Protein AF-A0A959X4Z9-F1 (afdb_monomer)

Structure (mmCIF, N/CA/C/O backbone):
data_AF-A0A959X4Z9-F1
#
_entry.id   AF-A0A959X4Z9-F1
#
loop_
_atom_site.group_PDB
_atom_site.id
_atom_site.type_symbol
_atom_site.label_atom_id
_atom_site.label_alt_id
_atom_site.label_comp_id
_atom_site.label_asym_id
_atom_site.label_entity_id
_atom_site.label_seq_id
_atom_site.pdbx_PDB_ins_code
_atom_site.Cartn_x
_atom_site.Cartn_y
_atom_site.Cartn_z
_atom_site.occupancy
_atom_site.B_iso_or_equiv
_atom_site.auth_seq_id
_atom_site.auth_comp_id
_atom_site.auth_asym_id
_atom_site.auth_atom_id
_atom_site.pdbx_PDB_model_num
ATOM 1 N N . VAL A 1 1 ? 5.232 41.818 -29.076 1.00 35.31 1 VAL A N 1
ATOM 2 C CA . VAL A 1 1 ? 4.107 41.090 -29.698 1.00 35.31 1 VAL A CA 1
ATOM 3 C C . VAL A 1 1 ? 4.204 39.669 -29.196 1.00 35.31 1 VAL A C 1
ATOM 5 O O . VAL A 1 1 ? 5.234 39.045 -29.401 1.00 35.31 1 VAL A O 1
ATOM 8 N N . LEU A 1 2 ? 3.219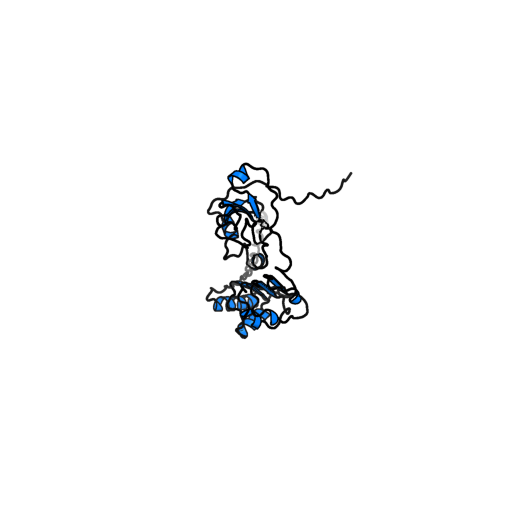 39.270 -28.398 1.00 35.44 2 LEU A N 1
ATOM 9 C CA . LEU A 1 2 ? 3.103 37.948 -27.792 1.00 35.44 2 LEU A CA 1
ATOM 10 C C . LEU A 1 2 ? 2.775 36.924 -28.889 1.00 35.44 2 LEU A C 1
ATOM 12 O O . LEU A 1 2 ? 1.869 37.170 -29.681 1.00 35.44 2 LEU A O 1
ATOM 16 N N . ALA A 1 3 ? 3.491 35.806 -28.897 1.00 30.78 3 ALA A N 1
ATOM 17 C CA . ALA A 1 3 ? 3.096 34.542 -29.516 1.00 30.78 3 ALA A CA 1
ATOM 18 C C . ALA A 1 3 ? 3.400 33.481 -28.442 1.00 30.78 3 ALA A C 1
ATOM 20 O O . ALA A 1 3 ? 4.564 33.282 -28.113 1.00 30.78 3 ALA A O 1
ATOM 21 N N . THR A 1 4 ? 2.454 33.235 -27.531 1.00 35.66 4 THR A N 1
ATOM 22 C CA . THR A 1 4 ? 1.389 32.208 -27.583 1.00 35.66 4 THR A CA 1
ATOM 23 C C . THR A 1 4 ? 1.959 30.802 -27.518 1.00 35.66 4 THR A C 1
ATOM 25 O O . THR A 1 4 ? 2.764 30.431 -28.363 1.00 35.66 4 THR A O 1
ATOM 28 N N . GLY A 1 5 ? 1.533 30.084 -26.475 1.00 41.12 5 GLY A N 1
ATOM 29 C CA . GLY A 1 5 ? 2.051 28.791 -26.072 1.00 41.12 5 GLY A CA 1
ATOM 30 C C . GLY A 1 5 ? 2.029 27.769 -27.195 1.00 41.12 5 GLY A C 1
ATOM 31 O O . GLY A 1 5 ? 1.015 27.580 -27.862 1.00 41.12 5 GLY A O 1
ATOM 32 N N . GLU A 1 6 ? 3.169 27.121 -27.355 1.00 33.28 6 GLU A N 1
ATOM 33 C CA . GLU A 1 6 ? 3.243 25.764 -27.857 1.00 33.28 6 GLU A CA 1
ATOM 34 C C . GLU A 1 6 ? 3.357 24.879 -26.617 1.00 33.28 6 GLU A C 1
ATOM 36 O O . GLU A 1 6 ? 4.206 25.120 -25.754 1.00 33.28 6 GLU A O 1
ATOM 41 N N . GLU A 1 7 ? 2.430 23.929 -26.504 1.00 41.81 7 GLU A N 1
ATOM 42 C CA . GLU A 1 7 ? 2.523 22.777 -25.615 1.00 41.81 7 GLU A CA 1
ATOM 43 C C . GLU A 1 7 ? 3.910 22.159 -25.800 1.00 41.81 7 GLU A C 1
ATOM 45 O O . GLU A 1 7 ? 4.230 21.622 -26.862 1.00 41.81 7 GLU A O 1
ATOM 50 N N . VAL A 1 8 ? 4.760 22.291 -24.784 1.00 40.34 8 VAL A N 1
ATOM 51 C CA . VAL A 1 8 ? 5.929 21.428 -24.677 1.00 40.34 8 VAL A CA 1
ATOM 52 C C . VAL A 1 8 ? 5.353 20.090 -24.250 1.00 40.34 8 VAL A C 1
ATOM 54 O O . VAL A 1 8 ? 4.863 19.961 -23.135 1.00 40.34 8 VAL A O 1
ATOM 57 N N . ASP A 1 9 ? 5.319 19.161 -25.197 1.00 39.41 9 ASP A N 1
ATOM 58 C CA . ASP A 1 9 ? 5.073 17.743 -24.968 1.00 39.41 9 ASP A CA 1
ATOM 59 C C . ASP A 1 9 ? 5.882 17.304 -23.733 1.00 39.41 9 ASP A C 1
ATOM 61 O O . ASP A 1 9 ? 7.103 17.500 -23.710 1.00 39.41 9 ASP A O 1
ATOM 65 N N . ASP A 1 10 ? 5.214 16.777 -22.700 1.00 41.34 10 ASP A N 1
ATOM 66 C CA . ASP A 1 10 ? 5.807 16.251 -21.455 1.00 41.34 10 ASP A CA 1
ATOM 67 C C . ASP A 1 10 ? 6.592 14.949 -21.737 1.00 41.34 10 ASP A C 1
ATOM 69 O O . ASP A 1 10 ? 6.445 13.930 -21.062 1.00 41.34 10 ASP A O 1
ATOM 73 N N . ALA A 1 11 ? 7.421 14.938 -22.779 1.00 45.12 11 ALA A N 1
ATOM 74 C CA . ALA A 1 11 ? 8.360 13.864 -23.019 1.00 45.12 11 ALA A CA 1
ATOM 75 C C . ALA A 1 11 ? 9.418 13.926 -21.910 1.00 45.12 11 ALA A C 1
ATOM 77 O O . ALA A 1 11 ? 10.248 14.836 -21.884 1.00 45.12 11 ALA A O 1
ATOM 78 N N . GLU A 1 12 ? 9.381 12.972 -20.978 1.00 52.94 12 GLU A N 1
ATOM 79 C CA . GLU A 1 12 ? 10.402 12.799 -19.942 1.00 52.94 12 GLU A CA 1
ATOM 80 C C . GLU A 1 12 ? 11.766 12.548 -20.619 1.00 52.94 12 GLU A C 1
ATOM 82 O O . GLU A 1 12 ? 12.089 11.451 -21.080 1.00 52.94 12 GLU A O 1
ATOM 87 N N . VAL A 1 13 ? 12.561 13.614 -20.757 1.00 56.34 13 VAL A N 1
ATOM 88 C CA . VAL A 1 13 ? 13.899 13.583 -21.361 1.00 56.34 13 VAL A CA 1
ATOM 89 C C . VAL A 1 13 ? 14.901 13.047 -20.338 1.00 56.34 13 VAL A C 1
ATOM 91 O O . VAL A 1 13 ? 14.909 13.461 -19.186 1.00 56.34 13 VAL A O 1
ATOM 94 N N . PHE A 1 14 ? 15.824 12.177 -20.755 1.00 66.44 14 PHE A N 1
ATOM 95 C CA . PHE A 1 14 ? 16.955 11.773 -19.911 1.00 66.44 14 PHE A CA 1
ATOM 96 C C . PHE A 1 14 ? 17.860 12.981 -19.594 1.00 66.44 14 PHE A C 1
ATOM 98 O O . PHE A 1 14 ? 18.637 13.425 -20.443 1.00 66.44 14 PHE A O 1
ATOM 105 N N . TYR A 1 15 ? 17.787 13.497 -18.364 1.00 63.97 15 TYR A N 1
ATOM 106 C CA . TYR A 1 15 ? 18.564 14.657 -17.894 1.00 63.97 15 TYR A CA 1
ATOM 107 C C . TYR A 1 15 ? 20.008 14.325 -17.477 1.00 63.97 15 TYR A C 1
ATOM 109 O O . TYR A 1 15 ? 20.764 15.206 -17.062 1.00 63.97 15 TYR A O 1
ATOM 117 N N . GLY A 1 16 ? 20.417 13.063 -17.619 1.00 70.31 16 GLY A N 1
ATOM 118 C CA . GLY A 1 16 ? 21.666 12.544 -17.074 1.00 70.31 16 GLY A CA 1
ATOM 119 C C . GLY A 1 16 ? 21.439 11.728 -15.805 1.00 70.31 16 GLY A C 1
ATOM 120 O O . GLY A 1 16 ? 20.342 11.668 -15.260 1.00 70.31 16 GLY A O 1
ATOM 121 N N . LEU A 1 17 ? 22.506 11.073 -15.353 1.00 83.19 17 LEU A N 1
ATOM 122 C CA . LEU A 1 17 ? 22.500 10.195 -14.189 1.00 83.19 17 LEU A CA 1
ATOM 123 C C . LEU A 1 17 ? 23.633 10.605 -13.254 1.00 83.19 17 LEU A C 1
ATOM 125 O O . LEU A 1 17 ? 24.808 10.514 -13.625 1.00 83.19 17 LEU A O 1
ATOM 129 N N . ARG A 1 18 ? 23.308 11.000 -12.023 1.00 87.50 18 ARG A N 1
ATOM 130 C CA . ARG A 1 18 ? 24.296 11.012 -10.946 1.00 87.50 18 ARG A CA 1
ATOM 131 C C . ARG A 1 18 ? 24.418 9.599 -10.398 1.00 87.50 18 ARG A C 1
ATOM 133 O O . ARG A 1 18 ? 23.466 9.085 -9.828 1.00 87.50 18 ARG A O 1
ATOM 140 N N . ILE A 1 19 ? 25.602 9.000 -10.511 1.00 88.94 19 ILE A N 1
ATOM 141 C CA . ILE A 1 19 ? 25.869 7.692 -9.903 1.00 88.94 19 ILE A CA 1
ATOM 142 C C . ILE A 1 19 ? 25.769 7.816 -8.381 1.00 88.94 19 ILE A C 1
ATOM 144 O O . ILE A 1 19 ? 26.487 8.612 -7.768 1.00 88.94 19 ILE A O 1
ATOM 148 N N . ALA A 1 20 ? 24.887 7.019 -7.785 1.00 87.12 20 ALA A N 1
ATOM 149 C CA . ALA A 1 20 ? 24.702 6.971 -6.345 1.00 87.12 20 ALA A CA 1
ATOM 150 C C . ALA A 1 20 ? 25.694 5.981 -5.708 1.00 87.12 20 ALA A C 1
ATOM 152 O O . ALA A 1 20 ? 25.972 4.923 -6.281 1.00 87.12 20 ALA A O 1
ATOM 153 N N . PRO A 1 21 ? 26.237 6.282 -4.516 1.00 84.75 21 PRO A N 1
ATOM 154 C CA . PRO A 1 21 ? 26.949 5.282 -3.739 1.00 84.75 21 PRO A CA 1
ATOM 155 C C . PRO A 1 21 ? 25.969 4.212 -3.225 1.00 84.75 21 PRO A C 1
ATOM 157 O O . PRO A 1 21 ? 24.780 4.474 -3.024 1.00 84.75 21 PRO A O 1
ATOM 160 N N . LEU A 1 22 ? 26.470 2.993 -3.004 1.00 78.75 22 LEU A N 1
ATOM 161 C CA . LEU A 1 22 ? 25.642 1.848 -2.591 1.00 78.75 22 LEU A CA 1
ATOM 162 C C . LEU A 1 22 ? 24.975 2.041 -1.220 1.00 78.75 22 LEU A C 1
ATOM 164 O O . LEU A 1 22 ? 23.944 1.435 -0.956 1.00 78.75 22 LEU A O 1
ATOM 168 N N . ASP A 1 23 ? 25.560 2.870 -0.356 1.00 78.50 23 ASP A N 1
ATOM 169 C CA . ASP A 1 23 ? 25.037 3.236 0.962 1.00 78.50 23 ASP A CA 1
ATOM 170 C C . ASP A 1 23 ? 24.190 4.518 0.938 1.00 78.50 23 ASP A C 1
ATOM 172 O O . ASP A 1 23 ? 23.889 5.081 1.990 1.00 78.50 23 ASP A O 1
ATOM 176 N N . SER A 1 24 ? 23.796 4.988 -0.250 1.00 80.25 24 SER A N 1
ATOM 177 C CA . SER A 1 24 ? 22.940 6.162 -0.376 1.00 80.25 24 SER A CA 1
ATOM 178 C C . SER A 1 24 ? 21.569 5.952 0.266 1.00 80.25 24 SER A C 1
ATOM 180 O O . SER A 1 24 ? 20.948 4.890 0.180 1.00 80.25 24 SER A O 1
ATOM 182 N N . ASP A 1 25 ? 21.043 7.036 0.832 1.00 81.00 25 ASP A N 1
ATOM 183 C CA . ASP A 1 25 ? 19.703 7.057 1.415 1.00 81.00 25 ASP A CA 1
ATOM 184 C C . ASP A 1 25 ? 18.599 6.813 0.372 1.00 81.00 25 ASP A C 1
ATOM 186 O O . ASP A 1 25 ? 17.486 6.444 0.742 1.00 81.00 25 ASP A O 1
ATOM 190 N N . ALA A 1 26 ? 18.912 6.955 -0.921 1.00 79.50 26 ALA A N 1
ATOM 191 C CA . ALA A 1 26 ? 18.000 6.691 -2.029 1.00 79.50 26 ALA A CA 1
ATOM 192 C C . ALA A 1 26 ? 17.456 5.253 -2.012 1.00 79.50 26 ALA A C 1
ATOM 194 O O . ALA A 1 26 ? 16.292 5.034 -2.328 1.00 79.50 26 ALA A O 1
ATOM 195 N N . ALA A 1 27 ? 18.245 4.274 -1.555 1.00 78.19 27 ALA A N 1
ATOM 196 C CA . ALA A 1 27 ? 17.778 2.894 -1.427 1.00 78.19 27 ALA A CA 1
ATOM 197 C C . ALA A 1 27 ? 16.621 2.736 -0.421 1.00 78.19 27 ALA A C 1
ATOM 199 O O . ALA A 1 27 ? 15.857 1.779 -0.528 1.00 78.19 27 ALA A O 1
ATOM 200 N N . ARG A 1 28 ? 16.441 3.674 0.524 1.00 78.44 28 ARG A N 1
ATOM 201 C CA . ARG A 1 28 ? 15.307 3.639 1.465 1.00 78.44 28 ARG A CA 1
ATOM 202 C C . ARG A 1 28 ? 13.961 3.859 0.783 1.00 78.44 28 ARG A C 1
ATOM 204 O O . ARG A 1 28 ? 12.978 3.306 1.257 1.00 78.44 28 ARG A O 1
ATOM 211 N N . TYR A 1 29 ? 13.929 4.582 -0.338 1.00 76.94 29 TYR A N 1
ATOM 212 C CA . TYR A 1 29 ? 12.720 4.723 -1.159 1.00 76.94 29 TYR A CA 1
ATOM 213 C C . TYR A 1 29 ? 12.279 3.389 -1.761 1.00 76.94 29 TYR A C 1
ATOM 215 O O . TYR A 1 29 ? 11.143 3.248 -2.186 1.00 76.94 29 TYR A O 1
ATOM 223 N N . LEU A 1 30 ? 13.163 2.392 -1.806 1.00 80.19 30 LEU A N 1
ATOM 224 C CA . LEU A 1 30 ? 12.846 1.066 -2.319 1.00 80.19 30 LEU A CA 1
ATOM 225 C C . LEU A 1 30 ? 12.696 0.031 -1.199 1.00 80.19 30 LEU A C 1
ATOM 227 O O . LEU A 1 30 ? 12.668 -1.166 -1.481 1.00 80.19 30 LEU A O 1
ATOM 231 N N . ASP A 1 31 ? 12.593 0.458 0.064 1.00 80.12 31 ASP A N 1
ATOM 232 C CA . ASP A 1 31 ? 12.345 -0.456 1.177 1.00 80.12 31 ASP A CA 1
ATOM 233 C C . ASP A 1 31 ? 10.889 -0.963 1.124 1.00 80.12 31 ASP A C 1
ATOM 235 O O . ASP A 1 31 ? 9.946 -0.182 1.316 1.00 80.12 31 ASP A O 1
ATOM 239 N N . PRO A 1 32 ? 10.658 -2.276 0.910 1.00 74.88 32 PRO A N 1
ATOM 240 C CA . PRO A 1 32 ? 9.310 -2.832 0.877 1.00 74.88 32 PRO A CA 1
ATOM 241 C C . PRO A 1 32 ? 8.532 -2.637 2.182 1.00 74.88 32 PRO A C 1
ATOM 243 O O . PRO A 1 32 ? 7.304 -2.575 2.146 1.00 74.88 32 PRO A O 1
ATOM 246 N N . VAL A 1 33 ? 9.219 -2.517 3.325 1.00 77.69 33 VAL A N 1
ATOM 247 C CA . VAL A 1 33 ? 8.586 -2.285 4.634 1.00 77.69 33 VAL A CA 1
ATOM 248 C C . VAL A 1 33 ? 8.025 -0.864 4.734 1.00 77.69 33 VAL A C 1
ATOM 250 O O . VAL A 1 33 ? 6.971 -0.659 5.344 1.00 77.69 33 VAL A O 1
ATOM 253 N N . ALA A 1 34 ? 8.702 0.104 4.112 1.00 71.81 34 ALA A N 1
ATOM 254 C CA . ALA A 1 34 ? 8.269 1.499 4.056 1.00 71.81 34 ALA A CA 1
ATOM 255 C C . ALA A 1 34 ? 7.183 1.748 2.993 1.00 71.81 34 ALA A C 1
ATOM 257 O O . ALA A 1 34 ? 6.524 2.783 3.037 1.00 71.81 34 ALA A O 1
ATOM 258 N N . ARG A 1 35 ? 6.967 0.789 2.075 1.00 77.69 35 ARG A N 1
ATOM 259 C CA . ARG A 1 35 ? 6.045 0.901 0.932 1.00 77.69 35 ARG A CA 1
ATOM 260 C C . ARG A 1 35 ? 6.310 2.184 0.131 1.00 77.69 35 ARG A C 1
ATOM 262 O O . ARG A 1 35 ? 5.422 3.011 -0.049 1.00 77.69 35 ARG A O 1
ATOM 269 N N . TYR A 1 36 ? 7.544 2.305 -0.357 1.00 72.06 36 TYR A N 1
ATOM 270 C CA . TYR A 1 36 ? 8.100 3.504 -0.986 1.00 72.06 36 TYR A CA 1
ATOM 271 C C . TYR A 1 36 ? 8.477 4.590 0.033 1.00 72.06 36 TYR A C 1
ATOM 273 O O . TYR A 1 36 ? 9.557 4.540 0.618 1.00 72.06 36 TYR A O 1
ATOM 281 N N . LEU A 1 37 ? 7.571 5.534 0.288 1.00 70.94 37 LEU A N 1
ATOM 282 C CA . LEU A 1 37 ? 7.752 6.638 1.238 1.00 70.94 37 LEU A CA 1
ATOM 283 C C . LEU A 1 37 ? 6.881 6.480 2.484 1.00 70.94 37 LEU A C 1
ATOM 285 O O . LEU A 1 37 ? 7.341 6.679 3.607 1.00 70.94 37 LEU A O 1
ATOM 289 N N . ASP A 1 38 ? 5.612 6.150 2.264 1.00 80.00 38 ASP A N 1
ATOM 290 C CA . ASP A 1 38 ? 4.607 5.949 3.296 1.00 80.00 38 ASP A CA 1
ATOM 291 C C . ASP A 1 38 ? 3.472 5.090 2.722 1.00 80.00 38 ASP A C 1
ATOM 293 O O . ASP A 1 38 ? 3.137 5.161 1.532 1.00 80.00 38 ASP A O 1
ATOM 297 N N . TRP A 1 39 ? 2.847 4.293 3.587 1.00 88.25 39 TRP A N 1
ATOM 298 C CA . TRP A 1 39 ? 1.738 3.411 3.233 1.00 88.25 39 TRP A CA 1
ATOM 299 C C . TRP A 1 39 ? 0.542 4.149 2.612 1.00 88.25 39 TRP A C 1
ATOM 301 O O . TRP A 1 39 ? -0.096 3.606 1.715 1.00 88.25 39 TRP A O 1
ATOM 311 N N . SER A 1 40 ? 0.247 5.380 3.029 1.00 85.19 40 SER A N 1
ATOM 312 C CA . SER A 1 40 ? -0.852 6.193 2.489 1.00 85.19 40 SER A CA 1
ATOM 313 C C . SER A 1 40 ? -0.705 6.513 1.000 1.00 85.19 40 SER A C 1
ATOM 315 O O . SER A 1 40 ? -1.720 6.638 0.311 1.00 85.19 40 SER A O 1
ATOM 317 N N . PHE A 1 41 ? 0.526 6.570 0.487 1.00 81.94 41 PHE A N 1
ATOM 318 C CA . PHE A 1 41 ? 0.792 6.747 -0.937 1.00 81.94 41 PHE A CA 1
ATOM 319 C C . PHE A 1 41 ? 0.928 5.384 -1.624 1.00 81.94 41 PHE A C 1
ATOM 321 O O . PHE A 1 41 ? 0.042 4.967 -2.376 1.00 81.94 41 PHE A O 1
ATOM 328 N N . GLY A 1 42 ? 1.977 4.627 -1.289 1.00 85.25 42 GLY A N 1
ATOM 329 C CA . GLY A 1 42 ? 2.364 3.427 -2.037 1.00 85.25 42 GLY A CA 1
ATOM 330 C C . GLY A 1 42 ? 1.420 2.228 -1.891 1.00 85.25 42 GLY A C 1
ATOM 331 O O . GLY A 1 42 ? 1.441 1.316 -2.721 1.00 85.25 42 GLY A O 1
ATOM 332 N N . ALA A 1 43 ? 0.567 2.175 -0.860 1.00 89.12 43 ALA A N 1
ATOM 333 C CA . ALA A 1 43 ? -0.438 1.111 -0.767 1.00 89.12 43 ALA A CA 1
ATOM 334 C C . ALA A 1 43 ? -1.614 1.351 -1.722 1.00 89.12 43 ALA A C 1
ATOM 336 O O . ALA A 1 43 ? -2.259 0.400 -2.156 1.00 89.12 43 ALA A O 1
ATOM 337 N N . THR A 1 44 ? -1.875 2.604 -2.086 1.00 89.31 44 TH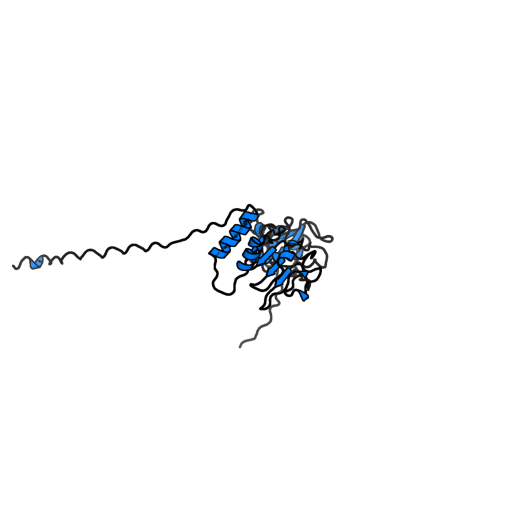R A N 1
ATOM 338 C CA . THR A 1 44 ? -3.029 2.964 -2.917 1.00 89.31 44 THR A CA 1
ATOM 339 C C . THR A 1 44 ? -2.738 2.986 -4.412 1.00 89.31 44 THR A C 1
ATOM 341 O O . THR A 1 44 ? -3.673 3.057 -5.209 1.00 89.31 44 THR A O 1
ATOM 344 N N . GLU A 1 45 ? -1.466 2.890 -4.782 1.00 87.25 45 GLU A N 1
ATOM 345 C CA . GLU A 1 45 ? -1.048 2.750 -6.168 1.00 87.25 45 GLU A CA 1
ATOM 346 C C . GLU A 1 45 ? -1.256 1.328 -6.678 1.00 87.25 45 GLU A C 1
ATOM 348 O O . GLU A 1 45 ? -1.145 0.352 -5.928 1.00 87.25 45 GLU A O 1
ATOM 353 N N . VAL A 1 46 ? -1.521 1.206 -7.976 1.00 87.81 46 VAL A N 1
ATOM 354 C CA . VAL A 1 46 ? -1.638 -0.070 -8.688 1.00 87.81 46 VAL A CA 1
ATOM 355 C C . VAL A 1 46 ? -0.658 -0.085 -9.849 1.00 87.81 46 VAL A C 1
ATOM 357 O O . VAL A 1 46 ? -0.573 0.871 -10.610 1.00 87.81 46 VAL A O 1
ATOM 360 N N . VAL A 1 47 ? 0.076 -1.184 -9.993 1.00 85.69 47 VAL A N 1
ATOM 361 C CA . VAL A 1 47 ? 1.096 -1.324 -11.036 1.00 85.69 47 VAL A CA 1
ATOM 362 C C . VAL A 1 47 ? 0.555 -2.263 -12.102 1.00 85.69 47 VAL A C 1
ATOM 364 O O . VAL A 1 47 ? 0.337 -3.447 -11.829 1.00 85.69 47 VAL A O 1
ATOM 367 N N . ALA A 1 48 ? 0.315 -1.757 -13.315 1.00 83.19 48 ALA A N 1
ATOM 368 C CA . ALA A 1 48 ? -0.048 -2.638 -14.416 1.00 83.19 48 ALA A CA 1
ATOM 369 C C . ALA A 1 48 ? 1.117 -3.575 -14.767 1.00 83.19 48 ALA A C 1
ATOM 371 O O . ALA A 1 48 ? 2.285 -3.192 -14.656 1.00 83.19 48 ALA A O 1
ATOM 372 N N . PRO A 1 49 ? 0.824 -4.789 -15.258 1.00 85.12 49 PRO A N 1
ATOM 373 C CA . PRO A 1 49 ? 1.844 -5.625 -15.870 1.00 85.12 49 PRO A CA 1
ATOM 374 C C . PRO A 1 49 ? 2.545 -4.896 -17.018 1.00 85.12 49 PRO A C 1
ATOM 376 O O . PRO A 1 49 ? 1.872 -4.321 -17.876 1.00 85.12 49 PRO A O 1
ATOM 379 N N . ASP A 1 50 ? 3.881 -4.969 -17.071 1.00 86.06 50 ASP A N 1
ATOM 380 C CA . ASP A 1 50 ? 4.627 -4.516 -18.248 1.00 86.06 50 ASP A CA 1
ATOM 381 C C . ASP A 1 50 ? 4.106 -5.280 -19.478 1.00 86.06 50 ASP A C 1
ATOM 383 O O . ASP A 1 50 ? 4.165 -6.515 -19.484 1.00 86.06 50 ASP A O 1
ATOM 387 N N . PRO A 1 51 ? 3.619 -4.596 -20.532 1.00 83.81 51 PRO A N 1
ATOM 388 C CA . PRO A 1 51 ? 3.041 -5.256 -21.703 1.00 83.81 51 PRO A CA 1
ATOM 389 C C . PRO A 1 51 ? 4.002 -6.223 -22.396 1.00 83.81 51 PRO A C 1
ATOM 391 O O . PRO A 1 51 ? 3.573 -7.189 -23.026 1.00 83.81 51 PRO A O 1
ATOM 394 N N . ALA A 1 52 ? 5.307 -5.969 -22.282 1.00 87.81 52 ALA A N 1
ATOM 395 C CA . ALA A 1 52 ? 6.342 -6.828 -22.836 1.00 87.81 52 ALA A CA 1
ATOM 396 C C . ALA A 1 52 ? 6.776 -7.954 -21.882 1.00 87.81 52 ALA A C 1
ATOM 398 O O . ALA A 1 52 ? 7.495 -8.848 -22.323 1.00 87.81 52 ALA A O 1
ATOM 399 N N . GLY A 1 53 ? 6.351 -7.943 -20.613 1.00 90.62 53 GLY A N 1
ATOM 400 C CA . GLY A 1 53 ? 6.699 -8.935 -19.589 1.00 90.62 53 GLY A CA 1
ATOM 401 C C . GLY A 1 53 ? 8.127 -8.829 -19.036 1.00 90.62 53 GLY A C 1
ATOM 402 O O . GLY A 1 53 ? 8.617 -9.784 -18.429 1.00 90.62 53 GLY A O 1
ATOM 403 N N . ARG A 1 54 ? 8.814 -7.705 -19.268 1.00 93.06 54 ARG A N 1
ATOM 404 C CA . ARG A 1 54 ? 10.215 -7.471 -18.887 1.00 93.06 54 ARG A CA 1
ATOM 405 C C . ARG A 1 54 ? 10.359 -7.108 -17.420 1.00 93.06 54 ARG A C 1
ATOM 407 O O . ARG A 1 54 ? 11.359 -7.468 -16.806 1.00 93.06 54 ARG A O 1
ATOM 414 N N . VAL A 1 55 ? 9.382 -6.399 -16.866 1.00 92.75 55 VAL A N 1
ATOM 415 C CA . VAL A 1 55 ? 9.378 -5.927 -15.474 1.00 92.75 55 VAL A CA 1
ATOM 416 C C . VAL A 1 55 ? 8.274 -6.646 -14.710 1.00 92.75 55 VAL A C 1
ATOM 418 O O . VAL A 1 55 ? 7.175 -6.844 -15.230 1.00 92.75 55 VAL A O 1
ATOM 421 N N . GLN A 1 56 ? 8.560 -7.070 -13.479 1.00 92.38 56 GLN A N 1
ATOM 422 C CA . GLN A 1 56 ? 7.523 -7.621 -12.607 1.00 92.38 56 GLN A CA 1
ATOM 423 C C . GLN A 1 56 ? 6.538 -6.515 -12.197 1.00 92.38 56 GLN A C 1
ATOM 425 O O . GLN A 1 56 ? 6.954 -5.399 -11.901 1.00 92.38 56 GLN A O 1
ATOM 430 N N . ALA A 1 57 ? 5.243 -6.836 -12.125 1.00 88.88 57 ALA A N 1
ATOM 431 C CA . ALA A 1 57 ? 4.193 -5.918 -11.671 1.00 88.88 57 ALA A CA 1
ATOM 432 C C . ALA A 1 57 ? 4.214 -5.759 -10.138 1.00 88.88 57 ALA A C 1
ATOM 434 O O . ALA A 1 57 ? 3.295 -6.178 -9.436 1.00 88.88 57 ALA A O 1
ATOM 435 N N . LEU A 1 58 ? 5.319 -5.241 -9.607 1.00 86.31 58 LEU A N 1
ATOM 436 C CA . LEU A 1 58 ? 5.538 -5.043 -8.180 1.00 86.31 58 LEU A CA 1
ATOM 437 C C . LEU A 1 58 ? 5.525 -3.556 -7.860 1.00 86.31 58 LEU A C 1
ATOM 439 O O . LEU A 1 58 ? 6.073 -2.760 -8.615 1.00 86.31 58 LEU A O 1
ATOM 443 N N . ALA A 1 59 ? 4.971 -3.196 -6.702 1.00 83.12 59 ALA A N 1
ATOM 444 C CA . ALA A 1 59 ? 5.093 -1.834 -6.190 1.00 83.12 59 ALA A CA 1
ATOM 445 C C . ALA A 1 59 ? 6.560 -1.461 -5.918 1.00 83.12 59 ALA A C 1
ATOM 447 O O . ALA A 1 59 ? 6.966 -0.331 -6.151 1.00 83.12 59 ALA A O 1
ATOM 448 N N . VAL A 1 60 ? 7.350 -2.423 -5.438 1.00 86.75 60 VAL A N 1
ATOM 449 C CA . VAL A 1 60 ? 8.778 -2.278 -5.150 1.00 86.75 60 VAL A CA 1
ATOM 450 C C . VAL A 1 60 ? 9.424 -3.663 -5.053 1.00 86.75 60 VAL A C 1
ATOM 452 O O . VAL A 1 60 ? 8.736 -4.648 -4.772 1.00 86.75 60 VAL A O 1
ATOM 455 N N . SER A 1 61 ? 10.738 -3.758 -5.265 1.00 87.81 61 SER A N 1
ATOM 456 C CA . SER A 1 61 ? 11.503 -4.999 -5.112 1.00 87.81 61 SER A CA 1
ATOM 457 C C . SER A 1 61 ? 12.840 -4.743 -4.424 1.00 87.81 61 SER A C 1
ATOM 459 O O . SER A 1 61 ? 13.595 -3.867 -4.832 1.00 87.81 61 SER A O 1
ATOM 461 N N . SER A 1 62 ? 13.198 -5.583 -3.448 1.00 88.25 62 SER A N 1
ATOM 462 C CA . SER A 1 62 ? 14.540 -5.567 -2.843 1.00 88.25 62 SER A CA 1
ATOM 463 C C . SER A 1 62 ? 15.644 -6.001 -3.817 1.00 88.25 62 SER A C 1
ATOM 465 O O . SER A 1 62 ? 16.824 -5.901 -3.495 1.00 88.25 62 SER A O 1
ATOM 467 N N . ALA A 1 63 ? 15.273 -6.535 -4.986 1.00 92.12 63 ALA A N 1
ATOM 468 C CA . ALA A 1 63 ? 16.198 -6.870 -6.063 1.00 92.12 63 ALA A CA 1
ATOM 469 C C . ALA A 1 63 ? 16.468 -5.682 -7.005 1.00 92.12 63 ALA A C 1
ATOM 471 O O . ALA A 1 63 ? 17.243 -5.826 -7.949 1.00 92.12 63 ALA A O 1
ATOM 472 N N . TRP A 1 64 ? 15.831 -4.528 -6.779 1.00 92.81 64 TRP A N 1
ATOM 473 C CA . TRP A 1 64 ? 16.104 -3.293 -7.508 1.00 92.81 64 TRP A CA 1
ATOM 474 C C . TRP A 1 64 ? 17.197 -2.508 -6.788 1.00 92.81 64 TRP A C 1
ATOM 476 O O . TRP A 1 64 ? 16.994 -1.970 -5.702 1.00 92.81 64 TRP A O 1
ATOM 486 N N . VAL A 1 65 ? 18.385 -2.468 -7.387 1.00 92.75 65 VAL A N 1
ATOM 487 C CA . VAL A 1 65 ? 19.559 -1.803 -6.812 1.00 92.75 65 VAL A CA 1
ATOM 488 C C . VAL A 1 65 ? 19.674 -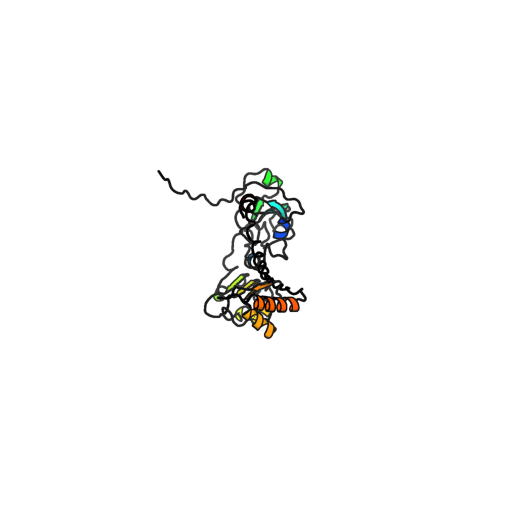0.402 -7.389 1.00 92.75 65 VAL A C 1
ATOM 490 O O . VAL A 1 65 ? 19.853 -0.257 -8.595 1.00 92.75 65 VAL A O 1
ATOM 493 N N . VAL A 1 66 ? 19.619 0.627 -6.542 1.00 92.94 66 VAL A N 1
ATOM 494 C CA . VAL A 1 66 ? 19.804 2.018 -6.978 1.00 92.94 66 VAL A CA 1
ATOM 495 C C . VAL A 1 66 ? 21.194 2.193 -7.584 1.00 92.94 66 VAL A C 1
ATOM 497 O O . VAL A 1 66 ? 22.205 1.909 -6.943 1.00 92.94 66 VAL A O 1
ATOM 500 N N . ILE A 1 67 ? 21.230 2.674 -8.824 1.00 92.94 67 ILE A N 1
ATOM 501 C CA . ILE A 1 67 ? 22.465 3.010 -9.541 1.00 92.94 67 ILE A CA 1
ATOM 502 C C . ILE A 1 67 ? 22.682 4.522 -9.619 1.00 92.94 67 ILE A C 1
ATOM 504 O O . ILE A 1 67 ? 23.824 4.971 -9.725 1.00 92.94 67 ILE A O 1
ATOM 508 N N . GLY A 1 68 ? 21.614 5.315 -9.535 1.00 91.50 68 GLY A N 1
ATOM 509 C CA . GLY A 1 68 ? 21.707 6.766 -9.527 1.00 91.50 68 GLY A CA 1
ATOM 510 C C . GLY A 1 68 ? 20.363 7.477 -9.583 1.00 91.50 68 GLY A C 1
ATOM 511 O O . GLY A 1 68 ? 19.316 6.836 -9.566 1.00 91.50 68 GLY A O 1
ATOM 512 N N . ASP A 1 69 ? 20.421 8.800 -9.663 1.00 89.81 69 ASP A N 1
ATOM 513 C CA . ASP A 1 69 ? 19.268 9.702 -9.687 1.00 89.81 69 ASP A CA 1
ATOM 514 C C . ASP A 1 69 ? 19.464 10.845 -10.696 1.00 89.81 69 ASP A C 1
ATOM 516 O O . ASP A 1 69 ? 20.576 11.074 -11.186 1.00 89.81 69 ASP A O 1
ATOM 520 N N . ASP A 1 70 ? 18.382 11.559 -11.003 1.00 84.88 70 ASP A N 1
ATOM 521 C CA . ASP A 1 70 ? 18.360 12.709 -11.917 1.00 84.88 70 ASP A CA 1
ATOM 522 C C . ASP A 1 70 ? 18.266 14.072 -11.208 1.00 84.88 70 ASP A C 1
ATOM 524 O O . ASP A 1 70 ? 18.018 15.083 -11.864 1.00 84.88 70 ASP A O 1
ATOM 528 N N . TRP A 1 71 ? 18.467 14.119 -9.884 1.00 83.38 71 TRP A N 1
ATOM 529 C CA . TRP A 1 71 ? 18.239 15.285 -9.013 1.00 83.38 71 TRP A CA 1
ATOM 530 C C . TRP A 1 71 ? 16.786 15.760 -8.863 1.00 83.38 71 TRP A C 1
ATOM 532 O O . TRP A 1 71 ? 16.534 16.642 -8.041 1.00 83.38 71 TRP A O 1
ATOM 542 N N . GLY A 1 72 ? 15.841 15.182 -9.601 1.00 81.44 72 GLY A N 1
ATOM 543 C CA . GLY A 1 72 ? 14.404 15.420 -9.472 1.00 81.44 72 GLY A CA 1
ATOM 544 C C . GLY A 1 72 ? 13.730 14.501 -8.455 1.00 81.44 72 GLY A C 1
ATOM 545 O O . GLY A 1 72 ? 12.542 14.636 -8.213 1.00 81.44 72 GLY A O 1
ATOM 546 N N . GLY A 1 73 ? 14.484 13.583 -7.844 1.00 83.19 73 GLY A N 1
ATOM 547 C CA . GLY A 1 73 ? 13.953 12.552 -6.950 1.00 83.19 73 GLY A CA 1
ATOM 548 C C . GLY A 1 73 ? 13.689 11.221 -7.652 1.00 83.19 73 GLY A C 1
ATOM 549 O O . GLY A 1 73 ? 13.447 10.231 -6.964 1.00 83.19 73 GLY A O 1
ATOM 550 N N . ASN A 1 74 ? 13.797 11.166 -8.983 1.00 87.06 74 ASN A N 1
ATOM 551 C CA . ASN A 1 74 ? 13.657 9.920 -9.722 1.00 87.06 74 ASN A CA 1
ATOM 552 C C . ASN A 1 74 ? 14.892 9.046 -9.545 1.00 87.06 74 ASN A C 1
ATOM 554 O O . ASN A 1 74 ? 16.024 9.537 -9.462 1.00 87.06 7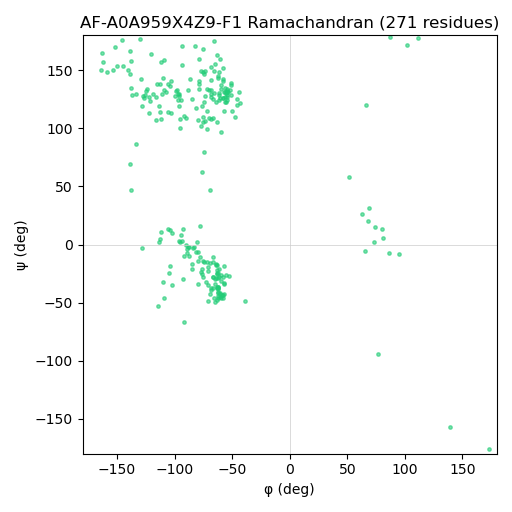4 ASN A O 1
ATOM 558 N N . LEU A 1 75 ? 14.677 7.735 -9.537 1.00 90.12 75 LEU A N 1
ATOM 559 C CA . LEU A 1 75 ? 15.746 6.762 -9.367 1.00 90.12 75 LEU A CA 1
ATOM 560 C C . LEU A 1 75 ? 15.911 5.923 -10.624 1.00 90.12 75 LEU A C 1
ATOM 562 O O . LEU A 1 75 ? 14.949 5.428 -11.204 1.00 90.12 75 LEU A O 1
ATOM 566 N N . TYR A 1 76 ? 17.161 5.678 -10.987 1.00 92.00 76 TYR A N 1
ATOM 567 C CA . TYR A 1 76 ? 17.519 4.606 -11.897 1.00 92.00 76 TYR A CA 1
ATOM 568 C C . TYR A 1 76 ? 17.981 3.421 -11.068 1.00 92.00 76 TYR A C 1
ATOM 570 O O . TYR A 1 76 ? 18.806 3.559 -10.155 1.00 92.00 76 TYR A O 1
ATOM 578 N N . VAL A 1 77 ? 17.467 2.242 -11.399 1.00 93.81 77 VAL A N 1
ATOM 579 C CA . VAL A 1 77 ? 17.750 1.007 -10.668 1.00 93.81 77 VAL A CA 1
ATOM 580 C C . VAL A 1 77 ? 18.176 -0.097 -11.624 1.00 93.81 77 VAL A C 1
ATOM 582 O O . VAL A 1 77 ? 17.645 -0.222 -12.724 1.00 93.81 77 VAL A O 1
ATOM 585 N N . ALA A 1 78 ? 19.134 -0.914 -11.204 1.00 95.38 78 ALA A N 1
ATOM 586 C CA . ALA A 1 78 ? 19.442 -2.179 -11.849 1.00 95.38 78 ALA A CA 1
ATOM 587 C C . ALA A 1 78 ? 18.512 -3.267 -11.300 1.00 95.38 78 ALA A C 1
ATOM 589 O O . ALA A 1 78 ? 18.451 -3.492 -10.091 1.00 95.38 78 ALA A O 1
ATOM 590 N N . ASP A 1 79 ? 17.808 -3.953 -12.191 1.00 96.56 79 ASP A N 1
ATOM 591 C CA . ASP A 1 79 ? 16.865 -5.008 -11.844 1.00 96.56 79 ASP A CA 1
ATOM 592 C C . ASP A 1 79 ? 17.542 -6.381 -11.837 1.00 96.56 79 ASP A C 1
ATOM 594 O O . ASP A 1 79 ? 17.938 -6.920 -12.876 1.00 96.56 79 ASP A O 1
ATOM 598 N N . LEU A 1 80 ? 17.684 -6.951 -10.641 1.00 97.00 80 LEU A N 1
ATOM 599 C CA . LEU A 1 80 ? 18.289 -8.265 -10.422 1.00 97.00 80 LEU A CA 1
ATOM 600 C C . LEU A 1 80 ? 17.252 -9.397 -10.349 1.00 97.00 80 LEU A C 1
ATOM 602 O O . LEU A 1 80 ? 17.616 -10.553 -10.131 1.00 97.00 80 LEU A O 1
ATOM 606 N N . ALA A 1 81 ? 15.967 -9.091 -10.530 1.00 96.81 81 ALA A N 1
ATOM 607 C CA . ALA A 1 81 ? 14.891 -10.070 -10.606 1.00 96.81 81 ALA A CA 1
ATOM 608 C C . ALA A 1 81 ? 13.906 -9.661 -11.713 1.00 96.81 81 ALA A C 1
ATOM 610 O O . ALA A 1 81 ? 12.768 -9.290 -11.419 1.00 96.81 81 ALA A O 1
ATOM 611 N N . PRO A 1 82 ? 14.316 -9.735 -12.989 1.00 96.56 82 PRO A N 1
ATOM 612 C CA . PRO A 1 82 ? 13.463 -9.321 -14.093 1.00 96.56 82 PRO A CA 1
ATOM 613 C C . PRO A 1 82 ? 12.198 -10.175 -14.215 1.00 96.56 82 PRO A C 1
ATOM 615 O O . PRO A 1 82 ? 12.101 -11.288 -13.689 1.00 96.56 82 PRO A O 1
ATOM 618 N N . GLY A 1 83 ? 11.222 -9.646 -14.953 1.00 94.56 83 GLY A N 1
ATOM 619 C CA . GLY A 1 83 ? 10.068 -10.412 -15.408 1.00 94.56 83 GLY A CA 1
ATOM 620 C C . GLY A 1 83 ? 10.455 -11.523 -16.400 1.00 94.56 83 GLY A C 1
ATOM 621 O O . GLY A 1 83 ? 11.611 -11.620 -16.817 1.00 94.56 83 GLY A O 1
ATOM 622 N N . PRO A 1 84 ? 9.494 -12.370 -16.813 1.00 95.06 84 PRO A N 1
ATOM 623 C CA . PRO A 1 84 ? 9.754 -13.560 -17.631 1.00 95.06 84 PRO A CA 1
ATOM 624 C C . PRO A 1 84 ? 10.503 -13.320 -18.949 1.00 95.06 84 PRO A C 1
ATOM 626 O O . PRO A 1 84 ? 11.149 -14.237 -19.452 1.00 95.06 84 PRO A O 1
ATOM 629 N N . THR A 1 85 ? 10.399 -12.122 -19.526 1.00 94.69 85 THR A N 1
ATOM 630 C CA . THR A 1 85 ? 11.067 -11.746 -20.785 1.00 94.69 85 THR A CA 1
ATOM 631 C C . THR A 1 85 ? 12.148 -10.682 -20.585 1.00 94.69 85 THR A C 1
ATOM 633 O O . THR A 1 85 ? 12.704 -10.178 -21.562 1.00 94.69 85 THR A O 1
ATOM 636 N N . GLY A 1 86 ? 12.422 -10.303 -19.335 1.00 93.88 86 GLY A N 1
ATOM 637 C CA . GLY A 1 86 ? 13.390 -9.267 -19.009 1.00 93.88 86 GLY A CA 1
ATOM 638 C C . GLY A 1 86 ? 14.823 -9.787 -18.982 1.00 93.88 86 GLY A C 1
ATOM 639 O O . GLY A 1 86 ? 15.090 -10.990 -19.034 1.00 93.88 86 GLY A O 1
ATOM 640 N N . THR A 1 87 ? 15.757 -8.850 -18.876 1.00 95.25 87 THR A N 1
ATOM 641 C CA . THR A 1 87 ? 17.194 -9.134 -18.845 1.00 95.25 87 THR A CA 1
ATOM 642 C C . THR A 1 87 ? 17.735 -8.873 -17.448 1.00 95.25 87 THR A C 1
ATOM 644 O O . THR A 1 87 ? 17.467 -7.829 -16.861 1.00 95.25 87 THR A O 1
ATOM 647 N N . TYR A 1 88 ? 18.522 -9.804 -16.906 1.00 97.38 88 TYR A N 1
ATOM 648 C CA . TYR A 1 88 ? 19.184 -9.597 -15.617 1.00 97.38 88 TYR A CA 1
ATOM 649 C C . TYR A 1 88 ? 20.128 -8.388 -15.694 1.00 97.38 88 TYR A C 1
ATOM 651 O O . TYR A 1 88 ? 21.000 -8.343 -16.563 1.00 97.38 88 TYR A O 1
ATOM 659 N N . GLY A 1 89 ? 19.968 -7.424 -14.786 1.00 96.38 89 GLY A N 1
ATOM 660 C CA . GLY A 1 89 ? 20.731 -6.176 -14.787 1.00 96.38 89 GLY A CA 1
ATOM 661 C C . GLY A 1 89 ? 20.220 -5.121 -15.774 1.00 96.38 89 GLY A C 1
ATOM 662 O O . GLY A 1 89 ? 20.933 -4.148 -16.032 1.00 96.38 89 GLY A O 1
ATOM 663 N N . GLN A 1 90 ? 19.009 -5.292 -16.321 1.00 95.50 90 GLN A N 1
ATOM 664 C CA . GLN A 1 90 ? 18.319 -4.220 -17.040 1.00 95.50 90 GLN A CA 1
ATOM 665 C C . GLN A 1 90 ? 18.140 -2.993 -16.139 1.00 95.50 90 GLN A C 1
ATOM 667 O O . GLN A 1 90 ? 18.057 -3.114 -14.916 1.00 95.50 90 GLN A O 1
ATOM 672 N N . VAL A 1 91 ? 18.086 -1.814 -16.749 1.00 94.00 91 VAL A N 1
ATOM 673 C CA . VAL A 1 91 ? 17.878 -0.558 -16.035 1.00 94.00 91 VAL A CA 1
ATOM 674 C C . VAL A 1 91 ? 16.409 -0.187 -16.087 1.00 94.00 91 VAL A C 1
ATOM 676 O O . VAL A 1 91 ? 15.811 -0.157 -17.167 1.00 94.00 91 VAL A O 1
ATOM 679 N N . LEU A 1 92 ? 15.855 0.115 -14.918 1.00 93.12 92 LEU A N 1
ATOM 680 C CA . LEU A 1 92 ? 14.516 0.654 -14.752 1.00 93.12 92 LEU A CA 1
ATOM 681 C C . LEU A 1 92 ? 14.586 2.096 -14.247 1.00 93.12 92 LEU A C 1
ATOM 683 O O . LEU A 1 92 ? 15.570 2.498 -13.623 1.00 93.12 92 LEU A O 1
ATOM 687 N N . PHE A 1 93 ? 13.518 2.834 -14.499 1.00 90.81 93 PHE A N 1
ATOM 688 C CA . PHE A 1 93 ? 13.246 4.151 -13.956 1.00 90.81 93 PHE A CA 1
ATOM 689 C C . PHE A 1 93 ? 12.126 4.046 -12.931 1.00 90.81 93 PHE A C 1
ATOM 691 O O . PHE A 1 93 ? 11.088 3.440 -13.199 1.00 90.81 93 PHE A O 1
ATOM 698 N N . VAL A 1 94 ? 12.348 4.630 -11.766 1.00 89.44 94 VAL A N 1
ATOM 699 C CA . VAL A 1 94 ? 11.370 4.758 -10.696 1.00 89.44 94 VAL A CA 1
ATOM 700 C C . VAL A 1 94 ? 11.037 6.238 -10.596 1.00 89.44 94 VAL A C 1
ATOM 702 O O . VAL A 1 94 ? 11.877 7.043 -10.188 1.00 89.44 94 VAL A O 1
ATOM 705 N N . ASP A 1 95 ? 9.832 6.568 -11.041 1.00 85.50 95 ASP A N 1
ATOM 706 C CA . ASP A 1 95 ? 9.292 7.922 -11.040 1.00 85.50 95 ASP A CA 1
ATOM 707 C C . ASP A 1 95 ? 8.928 8.329 -9.609 1.00 85.50 95 ASP A C 1
ATOM 709 O O . ASP A 1 95 ? 8.211 7.611 -8.921 1.00 85.50 95 ASP A O 1
ATOM 713 N N . HIS A 1 96 ? 9.409 9.476 -9.145 1.00 83.50 96 HIS A N 1
ATOM 714 C CA . HIS A 1 96 ? 9.082 9.989 -7.817 1.00 83.50 96 HIS A CA 1
ATOM 715 C C . HIS A 1 96 ? 7.637 10.484 -7.689 1.00 83.50 96 HIS A C 1
ATOM 717 O O . HIS A 1 96 ? 7.110 10.492 -6.576 1.00 83.50 96 HIS A O 1
ATOM 723 N N . GLU A 1 97 ? 6.995 10.849 -8.800 1.00 81.25 97 GLU A N 1
ATOM 724 C CA . GLU A 1 97 ? 5.578 11.221 -8.832 1.00 81.25 97 GLU A CA 1
ATOM 725 C C . GLU A 1 97 ? 4.675 9.984 -8.738 1.00 81.25 97 GLU A C 1
ATOM 727 O O . GLU A 1 97 ? 3.518 10.075 -8.325 1.00 81.25 97 GLU A O 1
ATOM 732 N N . THR A 1 98 ? 5.209 8.804 -9.069 1.00 79.12 98 THR A N 1
ATOM 733 C CA . THR A 1 98 ? 4.500 7.533 -8.947 1.00 79.12 98 THR A CA 1
ATOM 734 C C . THR A 1 98 ? 4.994 6.780 -7.711 1.00 79.12 98 THR A C 1
ATOM 736 O O . THR A 1 98 ? 6.112 6.287 -7.652 1.00 79.12 98 THR A O 1
ATOM 739 N N . SER A 1 99 ? 4.143 6.604 -6.701 1.00 78.69 99 SER A N 1
ATOM 740 C CA . SER A 1 99 ? 4.555 5.967 -5.433 1.00 78.69 99 SER A CA 1
ATOM 741 C C . SER A 1 99 ? 4.665 4.429 -5.483 1.00 78.69 99 SER A C 1
ATOM 743 O O . SER A 1 99 ? 4.669 3.777 -4.435 1.00 78.69 99 SER A O 1
ATOM 745 N N . ALA A 1 100 ? 4.708 3.830 -6.678 1.00 85.12 100 ALA A N 1
ATOM 746 C CA . ALA A 1 100 ? 4.866 2.393 -6.888 1.00 85.12 100 ALA A CA 1
ATOM 747 C C . ALA A 1 100 ? 5.262 2.044 -8.332 1.00 85.12 100 ALA A C 1
ATOM 749 O O . ALA A 1 100 ? 4.799 2.652 -9.293 1.00 85.12 100 ALA A O 1
ATOM 750 N N . GLY A 1 101 ? 6.003 0.951 -8.486 1.00 88.12 101 GLY A N 1
ATOM 751 C CA . GLY A 1 101 ? 6.357 0.396 -9.785 1.00 88.12 101 GLY A CA 1
ATOM 752 C C . GLY A 1 101 ? 7.618 1.009 -10.375 1.00 88.12 101 GLY A C 1
ATOM 753 O O . GLY A 1 101 ? 8.279 1.853 -9.778 1.00 88.12 101 GLY A O 1
ATOM 754 N N . ALA A 1 102 ? 7.982 0.509 -11.549 1.00 89.06 102 ALA A N 1
ATOM 755 C CA . ALA A 1 102 ? 9.137 0.973 -12.291 1.00 89.06 102 ALA A CA 1
ATOM 756 C C . ALA A 1 102 ? 8.922 0.726 -13.784 1.00 89.06 102 ALA A C 1
ATOM 758 O O . ALA A 1 102 ? 8.274 -0.247 -14.182 1.00 89.06 102 ALA A O 1
ATOM 759 N N . SER A 1 103 ? 9.516 1.580 -14.602 1.00 88.94 103 SER A N 1
ATOM 760 C CA . SER A 1 103 ? 9.450 1.509 -16.055 1.00 88.94 103 SER A CA 1
ATOM 761 C C . SER A 1 103 ? 10.759 1.011 -16.631 1.00 88.94 103 SER A C 1
ATOM 763 O O . SER A 1 103 ? 11.835 1.413 -16.204 1.00 88.94 103 SER A O 1
ATOM 765 N N . TRP A 1 104 ? 10.690 0.129 -17.622 1.00 91.06 104 TRP A N 1
ATOM 766 C CA . TRP A 1 104 ? 11.887 -0.350 -18.306 1.00 91.06 104 TRP A CA 1
ATOM 767 C C . TRP A 1 104 ? 12.539 0.773 -19.125 1.00 91.06 104 TRP A C 1
ATOM 769 O O . TRP A 1 104 ? 11.850 1.431 -19.899 1.00 91.06 104 TRP A O 1
ATOM 779 N N . VAL A 1 105 ? 13.860 0.945 -19.007 1.00 88.88 105 VAL A N 1
ATOM 780 C CA . VAL A 1 105 ? 14.621 1.975 -19.741 1.00 88.88 105 VAL A CA 1
ATOM 781 C C . VAL A 1 105 ? 15.594 1.352 -20.730 1.00 88.88 105 VAL A C 1
ATOM 783 O O . VAL A 1 105 ? 15.614 1.711 -21.902 1.00 88.88 105 VAL A O 1
ATOM 786 N N . ALA A 1 106 ? 16.439 0.431 -20.268 1.00 89.50 106 ALA A N 1
ATOM 787 C CA . ALA A 1 106 ? 17.529 -0.103 -21.077 1.00 89.50 106 ALA A CA 1
ATOM 788 C C . ALA A 1 106 ? 17.859 -1.546 -20.684 1.00 89.50 106 ALA A C 1
ATOM 790 O O . ALA A 1 106 ? 17.687 -1.930 -19.528 1.00 89.50 106 ALA A O 1
ATOM 791 N N . PRO A 1 107 ? 18.407 -2.361 -21.600 1.00 91.25 107 PRO A N 1
ATOM 792 C CA . PRO A 1 107 ? 18.785 -3.737 -21.284 1.00 91.25 107 PRO A CA 1
ATOM 793 C C . PRO A 1 107 ? 20.032 -3.831 -20.387 1.00 91.25 107 PRO A C 1
ATOM 795 O O . PRO A 1 107 ? 20.288 -4.898 -19.838 1.00 91.25 107 PRO A O 1
ATOM 798 N N . SER A 1 108 ? 20.815 -2.753 -20.243 1.00 91.31 108 SER A N 1
ATOM 799 C CA . SER A 1 108 ? 21.936 -2.658 -19.296 1.00 91.31 108 SER A CA 1
ATOM 800 C C . SER A 1 108 ? 22.368 -1.205 -19.062 1.00 91.31 108 SER A C 1
ATOM 802 O O . SER A 1 108 ? 22.052 -0.322 -19.862 1.00 91.31 108 SER A O 1
ATOM 804 N N . LEU A 1 109 ? 23.160 -0.963 -18.008 1.00 90.31 109 LEU A N 1
ATOM 805 C CA . LEU A 1 109 ? 23.778 0.345 -17.753 1.00 90.31 109 LEU A CA 1
ATOM 806 C C . LEU A 1 109 ? 24.736 0.767 -18.876 1.00 90.31 109 LEU A C 1
ATOM 808 O O . LEU A 1 109 ? 24.790 1.940 -19.229 1.00 90.31 109 LEU A O 1
ATOM 812 N N . THR A 1 110 ? 25.475 -0.174 -19.467 1.00 88.81 110 THR A N 1
ATOM 813 C CA . THR A 1 110 ? 26.355 0.126 -20.605 1.00 88.81 110 THR A CA 1
ATOM 814 C C . THR A 1 110 ? 25.559 0.665 -21.787 1.00 88.81 110 THR A C 1
ATOM 816 O O . THR A 1 110 ? 25.956 1.668 -22.366 1.00 88.81 110 THR A O 1
ATOM 819 N N . GLU A 1 111 ? 24.425 0.042 -22.107 1.00 87.38 111 GLU A N 1
ATOM 820 C CA . GLU A 1 111 ? 23.548 0.485 -23.197 1.00 87.38 111 GLU A CA 1
ATOM 821 C C . GLU A 1 111 ? 22.871 1.822 -22.878 1.00 87.38 111 GLU A C 1
ATOM 823 O O . GLU A 1 111 ? 22.786 2.678 -23.753 1.00 87.38 111 GLU A O 1
ATOM 828 N N . LEU A 1 112 ? 22.476 2.055 -21.619 1.00 87.06 112 LEU A N 1
ATOM 829 C CA . LEU A 1 112 ? 21.971 3.363 -21.185 1.00 87.06 112 LEU A CA 1
ATOM 830 C C . LEU A 1 112 ? 23.017 4.473 -21.389 1.00 87.06 112 LEU A C 1
ATOM 832 O O . LEU A 1 112 ? 22.694 5.532 -21.913 1.00 87.06 112 LEU A O 1
ATOM 836 N N . LEU A 1 113 ? 24.273 4.232 -20.999 1.00 84.75 113 LEU A N 1
ATOM 837 C CA . LEU A 1 113 ? 25.355 5.219 -21.108 1.00 84.75 113 LEU A CA 1
ATOM 838 C C . LEU A 1 113 ? 25.879 5.392 -22.542 1.00 84.75 113 LEU A C 1
ATOM 840 O O . LEU A 1 113 ? 26.400 6.454 -22.878 1.00 84.75 113 LEU A O 1
ATOM 844 N N . ALA A 1 114 ? 25.783 4.353 -23.376 1.00 84.62 114 ALA A N 1
ATOM 845 C CA . ALA A 1 114 ? 26.189 4.389 -24.780 1.00 84.62 114 ALA A CA 1
ATOM 846 C C . ALA A 1 114 ? 25.091 4.940 -25.713 1.00 84.62 114 ALA A C 1
ATOM 848 O O . ALA A 1 114 ? 25.394 5.358 -26.834 1.00 84.62 114 ALA A O 1
ATOM 849 N N . GLY A 1 115 ? 23.830 4.904 -25.273 1.00 69.50 115 GLY A N 1
ATOM 850 C CA . GLY A 1 115 ? 22.639 5.194 -26.067 1.00 69.50 115 GLY A CA 1
ATOM 851 C C . GLY A 1 115 ? 22.136 6.642 -26.011 1.00 69.50 115 GLY A C 1
ATOM 852 O O . GLY A 1 115 ? 22.587 7.475 -25.230 1.00 69.50 115 GLY A O 1
ATOM 853 N N . ARG A 1 116 ? 21.170 6.940 -26.892 1.00 57.16 116 ARG A N 1
ATOM 854 C CA . ARG A 1 116 ? 20.321 8.147 -26.845 1.00 57.16 116 ARG A CA 1
ATOM 855 C C . ARG A 1 116 ? 19.212 7.970 -25.788 1.00 57.16 116 ARG A C 1
ATOM 857 O O . ARG A 1 116 ? 18.900 6.823 -25.476 1.00 57.16 116 ARG A O 1
ATOM 864 N N . PRO A 1 117 ? 18.592 9.061 -25.291 1.00 52.16 117 PRO A N 1
ATOM 865 C CA . PRO A 1 117 ? 17.493 8.995 -24.326 1.00 52.16 117 PRO A CA 1
ATO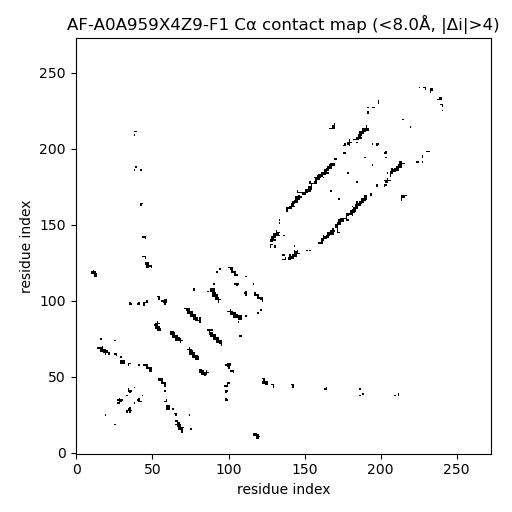M 866 C C . PRO A 1 117 ? 16.393 8.038 -24.797 1.00 52.16 117 PRO A C 1
ATOM 868 O O . PRO A 1 117 ? 15.939 8.148 -25.937 1.00 52.16 117 PRO A O 1
ATOM 871 N N . VAL A 1 118 ? 15.991 7.103 -23.938 1.00 57.44 118 VAL A N 1
ATOM 872 C CA . VAL A 1 118 ? 14.784 6.294 -24.141 1.00 57.44 118 VAL A CA 1
ATOM 873 C C . VAL A 1 118 ? 13.627 7.070 -23.527 1.00 57.44 118 VAL A C 1
ATOM 875 O O . VAL A 1 118 ? 13.776 7.573 -22.416 1.00 57.44 118 VAL A O 1
ATOM 878 N N . GLU A 1 119 ? 12.510 7.187 -24.248 1.00 56.03 119 GLU A N 1
ATOM 879 C CA . GLU A 1 119 ? 11.268 7.703 -23.669 1.00 56.03 119 GLU A CA 1
ATOM 880 C C . GLU A 1 119 ? 10.899 6.840 -22.468 1.00 56.03 119 GLU A C 1
ATOM 882 O O . GLU A 1 119 ? 10.634 5.638 -22.587 1.00 56.03 119 GLU A O 1
ATOM 887 N N . VAL A 1 120 ? 10.922 7.464 -21.299 1.00 61.97 120 VAL A N 1
ATOM 888 C CA . VAL A 1 120 ? 10.451 6.848 -20.075 1.00 61.97 120 VAL A CA 1
ATOM 889 C C . VAL A 1 120 ? 8.929 6.897 -20.128 1.00 61.97 120 VAL A C 1
ATOM 891 O O . VAL A 1 120 ? 8.307 7.937 -19.956 1.00 61.97 120 VAL A O 1
ATOM 894 N N . GLY A 1 121 ? 8.306 5.769 -20.460 1.00 57.09 121 GLY A N 1
ATOM 895 C CA . GLY A 1 121 ? 6.857 5.642 -20.333 1.00 57.09 121 GLY A CA 1
ATOM 896 C C . GLY A 1 121 ? 6.508 5.389 -18.875 1.00 57.09 121 GLY A C 1
ATOM 897 O O . GLY A 1 121 ? 7.124 4.523 -18.261 1.00 57.09 121 GLY A O 1
ATOM 898 N N . ARG A 1 122 ? 5.515 6.078 -18.311 1.00 60.12 122 ARG A N 1
ATOM 899 C CA . ARG A 1 122 ? 4.998 5.736 -16.977 1.00 60.12 122 ARG A CA 1
ATOM 900 C C . ARG A 1 122 ? 4.412 4.321 -16.970 1.00 60.12 122 ARG A C 1
ATOM 902 O O . ARG A 1 122 ? 3.868 3.891 -17.997 1.00 60.12 122 ARG A O 1
ATOM 909 N N . PRO A 1 123 ? 4.484 3.584 -15.847 1.00 63.44 123 PRO A N 1
ATOM 910 C CA . PRO A 1 123 ? 3.761 2.329 -15.723 1.00 63.44 123 PRO A CA 1
ATOM 911 C C . PRO A 1 123 ? 2.282 2.595 -16.018 1.00 63.44 123 PRO A C 1
ATOM 913 O O . PRO A 1 123 ? 1.686 3.522 -15.472 1.00 63.44 123 PRO A O 1
ATOM 916 N N . GLY A 1 124 ? 1.688 1.817 -16.923 1.00 60.75 124 GLY A N 1
ATOM 917 C CA . GLY A 1 124 ? 0.261 1.951 -17.197 1.00 60.75 124 GLY A CA 1
ATOM 918 C C . GLY A 1 124 ? -0.565 1.670 -15.938 1.00 60.75 124 GLY A C 1
ATOM 919 O O . GLY A 1 124 ? -0.121 0.974 -15.025 1.00 60.75 124 GLY A O 1
ATOM 920 N N . THR A 1 125 ? -1.802 2.153 -15.911 1.00 65.38 125 THR A N 1
ATOM 921 C CA . THR A 1 125 ? -2.817 1.675 -14.967 1.00 65.38 125 THR A CA 1
ATOM 922 C C . THR A 1 125 ? -3.775 0.747 -15.708 1.00 65.38 125 THR A C 1
ATOM 924 O O . THR A 1 125 ? -4.114 0.982 -16.870 1.00 65.38 125 THR A O 1
ATOM 927 N N . VAL A 1 126 ? -4.206 -0.345 -15.068 1.00 73.38 126 VAL A N 1
ATOM 928 C CA . VAL A 1 126 ? -5.286 -1.180 -15.615 1.00 73.38 126 VAL A CA 1
ATOM 929 C C . VAL A 1 126 ? -6.604 -0.712 -14.996 1.00 73.38 126 VAL A C 1
ATOM 931 O O . VAL A 1 126 ? -6.722 -0.710 -13.764 1.00 73.38 126 VAL A O 1
ATOM 934 N N . PRO A 1 127 ? -7.610 -0.337 -15.809 1.00 79.69 127 PRO A N 1
ATOM 935 C CA . PRO A 1 127 ? -8.932 0.006 -15.300 1.00 79.69 127 PRO A CA 1
ATOM 936 C C . PRO A 1 127 ? -9.485 -1.084 -14.374 1.00 79.69 127 PRO A C 1
ATOM 938 O O . PRO A 1 127 ? -9.373 -2.274 -14.664 1.00 79.69 127 PRO A O 1
ATOM 941 N N . GLY A 1 128 ? -10.085 -0.676 -13.255 1.00 85.81 128 GLY A N 1
ATOM 942 C CA . GLY A 1 128 ? -10.706 -1.590 -12.290 1.00 85.81 128 GLY A CA 1
ATOM 943 C C . GLY A 1 128 ? -9.765 -2.178 -11.231 1.00 85.81 128 GLY A C 1
ATOM 944 O O . GLY A 1 128 ? -10.254 -2.803 -10.290 1.00 85.81 128 GLY A O 1
ATOM 945 N N . MET A 1 129 ? -8.442 -1.969 -11.315 1.00 91.12 129 MET A N 1
ATOM 946 C CA . MET A 1 129 ? -7.523 -2.343 -10.223 1.00 91.12 129 MET A CA 1
ATOM 947 C C . MET A 1 129 ? -7.641 -1.402 -9.016 1.00 91.12 129 MET A C 1
ATOM 949 O O . MET A 1 129 ? -7.500 -1.847 -7.878 1.00 91.12 129 MET A O 1
ATOM 953 N N . SER A 1 130 ? -7.941 -0.126 -9.266 1.00 93.38 130 SER A N 1
ATOM 954 C CA . SER A 1 130 ? -8.276 0.876 -8.254 1.00 93.38 130 SER A CA 1
ATOM 955 C C . SER A 1 130 ? -9.653 1.449 -8.568 1.00 93.38 130 SER A C 1
ATOM 957 O O . SER A 1 130 ? -9.905 1.847 -9.708 1.00 93.38 130 SER A O 1
ATOM 959 N N . VAL A 1 131 ? -10.562 1.429 -7.593 1.00 95.44 131 VAL A N 1
ATOM 960 C CA . VAL A 1 131 ? -11.955 1.869 -7.770 1.00 95.44 131 VAL A CA 1
ATOM 961 C C . VAL A 1 131 ? -12.440 2.696 -6.583 1.00 95.44 131 VAL A C 1
ATOM 963 O O . VAL A 1 131 ? -11.911 2.598 -5.473 1.00 95.44 131 VAL A O 1
ATOM 966 N N . HIS A 1 132 ? -13.479 3.499 -6.823 1.00 95.00 132 HIS A N 1
ATOM 967 C CA . HIS A 1 132 ? -14.033 4.431 -5.835 1.00 95.00 132 HIS A CA 1
ATOM 968 C C . HIS A 1 132 ? -15.452 4.085 -5.361 1.00 95.00 132 HIS A C 1
ATOM 970 O O . HIS A 1 132 ? -16.063 4.819 -4.586 1.00 95.00 132 HIS A O 1
ATOM 976 N N . ARG A 1 133 ? -16.010 2.976 -5.853 1.00 93.31 133 ARG A N 1
ATOM 977 C CA . ARG A 1 133 ? -17.356 2.508 -5.519 1.00 93.31 133 ARG A CA 1
ATOM 978 C C . ARG A 1 133 ? -17.330 1.006 -5.323 1.00 93.31 133 ARG A C 1
ATOM 980 O O . ARG A 1 133 ? -16.608 0.304 -6.026 1.00 93.31 133 ARG A O 1
ATOM 987 N N . LEU A 1 134 ? -18.163 0.518 -4.409 1.00 94.56 134 LEU A N 1
ATOM 988 C CA . LEU A 1 134 ? -18.297 -0.918 -4.179 1.00 94.56 134 LEU A CA 1
ATOM 989 C C . LEU A 1 134 ? -18.830 -1.653 -5.421 1.00 94.56 134 LEU A C 1
ATOM 991 O O . LEU A 1 134 ? -18.367 -2.747 -5.718 1.00 94.56 134 LEU A O 1
ATOM 995 N N . ASP A 1 135 ? -19.743 -1.029 -6.172 1.00 94.38 135 ASP A N 1
ATOM 996 C CA . ASP A 1 135 ? -20.338 -1.609 -7.389 1.00 94.38 135 ASP A CA 1
ATOM 997 C C . ASP A 1 135 ? -19.310 -1.872 -8.503 1.00 94.38 135 ASP A C 1
ATOM 999 O O . ASP A 1 135 ? -19.527 -2.730 -9.357 1.00 94.38 135 ASP A O 1
ATOM 1003 N N . ASP A 1 136 ? -18.191 -1.142 -8.485 1.00 95.44 136 ASP A N 1
ATOM 1004 C CA . ASP A 1 136 ? -17.124 -1.248 -9.482 1.00 95.44 136 ASP A CA 1
ATOM 1005 C C . ASP A 1 136 ? -16.073 -2.306 -9.097 1.00 95.44 136 ASP A C 1
ATOM 1007 O O . ASP A 1 136 ? -15.135 -2.558 -9.857 1.00 95.44 136 ASP A O 1
ATOM 1011 N N . VAL A 1 137 ? -16.198 -2.930 -7.918 1.00 96.56 137 VAL A N 1
ATOM 1012 C CA . VAL A 1 137 ? -15.253 -3.947 -7.445 1.00 96.56 137 VAL A CA 1
ATOM 1013 C C . VAL A 1 137 ? -15.358 -5.204 -8.305 1.00 96.56 137 VAL A C 1
ATOM 1015 O O . VAL A 1 137 ? -16.413 -5.817 -8.467 1.00 96.56 137 VAL A O 1
ATOM 1018 N N . THR A 1 138 ? -14.211 -5.628 -8.821 1.00 95.38 138 THR A N 1
ATOM 1019 C CA . THR A 1 138 ? -14.032 -6.836 -9.629 1.00 95.38 138 THR A CA 1
ATOM 1020 C C . THR A 1 138 ? -13.033 -7.773 -8.951 1.00 95.38 138 THR A C 1
ATOM 1022 O O . THR A 1 138 ? -12.223 -7.312 -8.152 1.00 95.38 138 THR A O 1
ATOM 1025 N N . PRO A 1 139 ? -12.955 -9.066 -9.324 1.00 94.69 139 PRO A N 1
ATOM 1026 C CA . PRO A 1 139 ? -11.945 -9.975 -8.768 1.00 94.69 139 PRO A CA 1
ATOM 1027 C C . PRO A 1 139 ? -10.482 -9.526 -8.958 1.00 94.69 139 PRO A C 1
ATOM 1029 O O . PRO A 1 139 ? -9.594 -10.032 -8.271 1.00 94.69 139 PRO A O 1
ATOM 1032 N N . SER A 1 140 ? -10.218 -8.612 -9.900 1.00 92.31 140 SER A N 1
ATOM 1033 C CA . SER A 1 140 ? -8.907 -7.993 -10.143 1.00 92.31 140 SER A CA 1
ATOM 1034 C C . SER A 1 140 ? -8.644 -6.725 -9.330 1.00 92.31 140 SER A C 1
ATOM 1036 O O . SER A 1 140 ? -7.528 -6.217 -9.378 1.00 92.31 140 SER A O 1
ATOM 1038 N N . THR A 1 141 ? -9.635 -6.207 -8.605 1.00 96.00 141 THR A N 1
ATOM 1039 C CA . THR A 1 141 ? -9.501 -4.986 -7.811 1.00 96.00 141 THR A CA 1
ATOM 1040 C C . THR A 1 141 ? -8.560 -5.206 -6.629 1.00 96.00 141 THR A C 1
ATOM 1042 O O . THR A 1 141 ? -8.702 -6.158 -5.859 1.00 96.00 141 THR A O 1
ATOM 1045 N N . GLU A 1 142 ? -7.596 -4.301 -6.485 1.00 95.38 142 GLU A N 1
ATOM 1046 C CA . GLU A 1 142 ? -6.585 -4.303 -5.425 1.00 95.38 142 GLU A CA 1
ATOM 1047 C C . GLU A 1 142 ? -6.790 -3.174 -4.417 1.00 95.38 142 GLU A C 1
ATOM 1049 O O . GLU A 1 142 ? -6.490 -3.346 -3.231 1.00 95.38 142 GLU A O 1
ATOM 1054 N N . VAL A 1 143 ? -7.315 -2.040 -4.885 1.00 95.81 143 VAL A N 1
ATOM 1055 C CA . VAL A 1 143 ? -7.493 -0.816 -4.108 1.00 95.81 143 VAL A CA 1
ATOM 1056 C C . VAL A 1 143 ? -8.946 -0.360 -4.207 1.00 95.81 143 VAL A C 1
ATOM 1058 O O . VAL A 1 143 ? -9.480 -0.173 -5.300 1.00 95.81 143 VAL A O 1
ATOM 1061 N N . LEU A 1 144 ? -9.582 -0.156 -3.056 1.00 97.12 144 LEU A N 1
ATOM 1062 C CA . LEU A 1 144 ? -10.916 0.427 -2.947 1.00 97.12 144 LEU A CA 1
ATOM 1063 C C . LEU A 1 144 ? -10.847 1.686 -2.079 1.00 97.12 144 LEU A C 1
ATOM 1065 O O . LEU A 1 144 ? -10.422 1.627 -0.927 1.00 97.12 144 LEU A O 1
ATOM 1069 N N . ARG A 1 145 ? -11.283 2.823 -2.619 1.00 95.62 145 ARG A N 1
ATOM 1070 C CA . ARG A 1 145 ? -11.373 4.100 -1.896 1.00 95.62 145 ARG A CA 1
ATOM 1071 C C . ARG A 1 145 ? -12.833 4.529 -1.803 1.00 95.62 145 ARG A C 1
ATOM 1073 O O . ARG A 1 145 ? -13.410 4.948 -2.796 1.00 95.62 145 ARG A O 1
ATOM 1080 N N . LEU A 1 146 ? -13.431 4.428 -0.627 1.00 94.62 146 LEU A N 1
ATOM 1081 C CA . LEU A 1 146 ? -14.823 4.790 -0.395 1.00 94.62 146 LEU A CA 1
ATOM 1082 C C . LEU A 1 146 ? -14.922 6.182 0.209 1.00 94.62 146 LEU A C 1
ATOM 1084 O O . LEU A 1 146 ? -14.256 6.482 1.198 1.00 94.62 146 LEU A O 1
ATOM 1088 N N . GLY A 1 147 ? -15.803 6.986 -0.372 1.00 89.88 147 GLY A N 1
ATOM 1089 C CA . GLY A 1 147 ? -16.179 8.296 0.131 1.00 89.88 147 GLY A CA 1
ATOM 1090 C C . GLY A 1 147 ? -17.644 8.598 -0.144 1.00 89.88 147 GLY A C 1
ATOM 1091 O O . GLY A 1 147 ? -18.335 7.831 -0.821 1.00 89.88 147 GLY A O 1
ATOM 1092 N N . GLY A 1 148 ? -18.107 9.738 0.360 1.00 81.38 148 GLY A N 1
ATOM 1093 C CA . GLY A 1 148 ? -19.466 10.228 0.132 1.00 81.38 148 GLY A CA 1
ATOM 1094 C C . GLY A 1 148 ? -20.373 10.215 1.363 1.00 81.38 148 GLY A C 1
ATOM 1095 O O . GLY A 1 148 ? -19.982 9.842 2.462 1.00 81.38 148 GLY A O 1
ATOM 1096 N N . ALA A 1 149 ? -21.602 10.699 1.164 1.00 74.56 149 ALA A N 1
ATOM 1097 C CA . ALA A 1 149 ? -22.532 11.014 2.251 1.00 74.56 149 ALA A CA 1
ATOM 1098 C C . ALA A 1 149 ? -23.366 9.821 2.751 1.00 74.56 149 ALA A C 1
ATOM 1100 O O . ALA A 1 149 ? -23.965 9.911 3.820 1.00 74.56 149 ALA A O 1
ATOM 1101 N N . GLU A 1 150 ? -23.450 8.737 1.977 1.00 84.94 150 GLU A N 1
ATOM 1102 C CA . GLU A 1 150 ? -24.223 7.545 2.329 1.00 84.94 150 GLU A CA 1
ATOM 1103 C C . GLU A 1 150 ? -23.281 6.378 2.618 1.00 84.94 150 GLU A C 1
ATOM 1105 O O . GLU A 1 150 ? -22.384 6.079 1.828 1.00 84.94 150 GLU A O 1
ATOM 1110 N N . ALA A 1 151 ? -23.495 5.724 3.759 1.00 90.81 151 ALA A N 1
ATOM 1111 C CA . ALA A 1 151 ? -22.677 4.603 4.182 1.00 90.81 151 ALA A CA 1
ATOM 1112 C C . ALA A 1 151 ? -22.952 3.360 3.325 1.00 90.81 151 ALA A C 1
ATOM 1114 O O . ALA A 1 151 ? -24.103 2.974 3.119 1.00 90.81 151 ALA A O 1
ATOM 1115 N N . VAL A 1 152 ? -21.888 2.691 2.884 1.00 94.62 152 VAL A N 1
ATOM 1116 C CA . VAL A 1 152 ? -21.958 1.479 2.060 1.00 94.62 152 VAL A CA 1
ATOM 1117 C C . VAL A 1 152 ? -21.655 0.239 2.907 1.00 94.62 152 VAL A C 1
ATOM 1119 O O . VAL A 1 152 ? -20.729 0.239 3.715 1.00 94.62 152 VAL A O 1
ATOM 1122 N N . ASP A 1 153 ? -22.424 -0.839 2.742 1.00 95.69 153 ASP A N 1
ATOM 1123 C CA . ASP A 1 153 ? -22.171 -2.111 3.436 1.00 95.69 153 ASP A CA 1
ATOM 1124 C C . ASP A 1 153 ? -21.004 -2.877 2.797 1.00 95.69 153 ASP A C 1
ATOM 1126 O O . ASP A 1 153 ? -21.069 -3.261 1.630 1.00 95.69 153 ASP A O 1
ATOM 1130 N N . LEU A 1 154 ? -19.940 -3.125 3.569 1.00 96.19 154 LEU A N 1
ATOM 1131 C CA . LEU A 1 154 ? -18.748 -3.856 3.126 1.00 96.19 154 LEU A CA 1
ATOM 1132 C C . LEU A 1 154 ? -18.888 -5.379 3.211 1.00 96.19 154 LEU A C 1
ATOM 1134 O O . LEU A 1 154 ? -17.976 -6.092 2.787 1.00 96.19 154 LEU A O 1
ATOM 1138 N N . GLY A 1 155 ? -20.019 -5.892 3.707 1.00 96.56 155 GLY A N 1
ATOM 1139 C CA . GLY A 1 155 ? -20.358 -7.317 3.744 1.00 96.56 155 GLY A CA 1
ATOM 1140 C C . GLY A 1 155 ? -19.939 -8.119 2.498 1.00 96.56 155 GLY A C 1
ATOM 1141 O O . GLY A 1 155 ? -19.286 -9.160 2.649 1.00 96.56 155 GLY A O 1
ATOM 1142 N N . PRO A 1 156 ? -20.236 -7.639 1.271 1.00 96.62 156 PRO A N 1
ATOM 1143 C CA . PRO A 1 156 ? -19.892 -8.323 0.023 1.00 96.62 156 PRO A CA 1
ATOM 1144 C C . PRO A 1 156 ? -18.391 -8.507 -0.245 1.00 96.62 156 PRO A C 1
ATOM 1146 O O . PRO A 1 156 ? -18.030 -9.342 -1.070 1.00 96.62 156 PRO A O 1
ATOM 1149 N N . LEU A 1 157 ? -17.508 -7.764 0.432 1.00 97.19 157 LEU A N 1
ATOM 1150 C CA . LEU A 1 157 ? -16.057 -7.881 0.244 1.00 97.19 157 LEU A CA 1
ATOM 1151 C C . LEU A 1 157 ? -15.468 -9.139 0.894 1.00 97.19 157 LEU A C 1
ATOM 1153 O O . LEU A 1 157 ? -14.327 -9.497 0.603 1.00 97.19 157 LEU A O 1
ATOM 1157 N N . ALA A 1 158 ? -16.210 -9.826 1.768 1.00 96.69 158 ALA A N 1
ATOM 1158 C CA . ALA A 1 158 ? -15.718 -11.023 2.441 1.00 96.69 158 ALA A CA 1
ATOM 1159 C C . ALA A 1 158 ? -15.220 -12.079 1.431 1.00 96.69 158 ALA A C 1
ATOM 1161 O O . ALA A 1 158 ? -15.939 -12.494 0.525 1.00 96.69 158 ALA A O 1
ATOM 1162 N N . GLY A 1 159 ? -13.983 -12.545 1.612 1.00 96.38 159 GLY A N 1
ATOM 1163 C CA . GLY A 1 159 ? -13.339 -13.516 0.729 1.00 96.38 159 GLY A CA 1
ATOM 1164 C C . GLY A 1 159 ? -12.741 -12.930 -0.553 1.00 96.38 159 GLY A C 1
ATOM 1165 O O . GLY A 1 159 ? -12.260 -13.706 -1.379 1.00 96.38 159 GLY A O 1
ATOM 1166 N N . HIS A 1 160 ? -12.736 -11.603 -0.739 1.00 97.88 160 HIS A N 1
ATOM 1167 C CA . HIS A 1 160 ? -12.163 -10.996 -1.940 1.00 97.88 160 HIS A CA 1
ATOM 1168 C C . HIS A 1 160 ? -10.677 -11.377 -2.105 1.00 97.88 160 HIS A C 1
ATOM 1170 O O . HIS A 1 160 ? -9.881 -11.157 -1.188 1.00 97.88 160 HIS A O 1
ATOM 1176 N N . PRO A 1 161 ? -10.263 -11.930 -3.261 1.00 95.12 161 PRO A N 1
ATOM 1177 C CA . PRO A 1 161 ? -8.977 -12.619 -3.375 1.00 95.12 161 PRO A CA 1
ATOM 1178 C C . PRO A 1 161 ? -7.766 -11.685 -3.462 1.00 95.12 161 PRO A C 1
ATOM 1180 O O . PRO A 1 161 ? -6.654 -12.116 -3.174 1.00 95.12 161 PRO A O 1
ATOM 1183 N N . ARG A 1 162 ? -7.962 -10.439 -3.911 1.00 95.06 162 ARG A N 1
ATOM 1184 C CA . ARG A 1 162 ? -6.870 -9.508 -4.256 1.00 95.06 162 ARG A CA 1
ATOM 1185 C C . ARG A 1 162 ? -6.959 -8.135 -3.603 1.00 95.06 162 ARG A C 1
ATOM 1187 O O . ARG A 1 162 ? -6.067 -7.320 -3.802 1.00 95.06 162 ARG A O 1
ATOM 1194 N N . LEU A 1 163 ? -8.017 -7.872 -2.835 1.00 97.06 163 LEU A N 1
ATOM 1195 C CA . LEU A 1 163 ? -8.229 -6.538 -2.283 1.00 97.06 163 LEU A CA 1
ATOM 1196 C C . LEU A 1 163 ? -7.257 -6.351 -1.121 1.00 97.06 163 LEU A C 1
ATOM 1198 O O . LEU A 1 163 ? -7.437 -6.952 -0.063 1.00 97.06 163 LEU A O 1
ATOM 1202 N N . ARG A 1 164 ? -6.209 -5.563 -1.357 1.00 95.56 164 ARG A N 1
ATOM 1203 C CA . ARG A 1 164 ? -5.106 -5.359 -0.413 1.00 95.56 164 ARG A CA 1
ATOM 1204 C C . ARG A 1 164 ? -5.154 -4.025 0.298 1.00 95.56 164 ARG A C 1
ATOM 1206 O O . ARG A 1 164 ? -4.510 -3.852 1.331 1.00 95.56 164 ARG A O 1
ATOM 1213 N N . THR A 1 165 ? -5.907 -3.077 -0.243 1.00 96.56 165 THR A N 1
ATOM 1214 C CA . THR A 1 165 ? -6.035 -1.743 0.325 1.00 96.56 165 THR A CA 1
ATOM 1215 C C . THR A 1 165 ? -7.473 -1.278 0.292 1.00 96.56 165 THR A C 1
ATOM 1217 O O . THR A 1 165 ? -8.126 -1.302 -0.751 1.00 96.56 165 THR A O 1
ATOM 1220 N N . ILE A 1 166 ? -7.948 -0.829 1.450 1.00 97.44 166 ILE A N 1
ATOM 1221 C CA . ILE A 1 166 ? -9.243 -0.176 1.589 1.00 97.44 166 ILE A CA 1
ATOM 1222 C C . ILE A 1 166 ? -9.022 1.150 2.311 1.00 97.44 166 ILE A C 1
ATOM 1224 O O . ILE A 1 166 ? -8.416 1.195 3.378 1.00 97.44 166 ILE A O 1
ATOM 1228 N N . VAL A 1 167 ? -9.519 2.231 1.728 1.00 96.62 167 VAL A N 1
ATOM 1229 C CA . VAL A 1 167 ? -9.572 3.552 2.356 1.00 96.62 167 VAL A CA 1
ATOM 1230 C C . VAL A 1 167 ? -11.039 3.909 2.513 1.00 96.62 167 VAL A C 1
ATOM 1232 O O . VAL A 1 167 ? -11.786 3.844 1.541 1.00 96.62 167 VAL A O 1
ATOM 1235 N N . VAL A 1 168 ? -11.450 4.260 3.723 1.00 94.56 168 VAL A N 1
ATOM 1236 C CA . VAL A 1 168 ? -12.829 4.600 4.065 1.00 94.56 168 VAL A CA 1
ATOM 1237 C C . VAL A 1 168 ? -12.839 6.005 4.642 1.00 94.56 168 VAL A C 1
ATOM 1239 O O . VAL A 1 168 ? -12.292 6.231 5.718 1.00 94.56 168 VAL A O 1
ATOM 1242 N N . GLU A 1 169 ? -13.449 6.952 3.937 1.00 91.81 169 GLU A N 1
ATOM 1243 C CA . GLU A 1 169 ? -13.721 8.272 4.505 1.00 91.81 169 GLU A CA 1
ATOM 1244 C C . GLU A 1 169 ? -14.713 8.181 5.683 1.00 91.81 169 GLU A C 1
ATOM 1246 O O . GLU A 1 169 ? -15.516 7.244 5.748 1.00 91.81 169 GLU A O 1
ATOM 1251 N N . PRO A 1 170 ? -14.694 9.155 6.612 1.00 88.50 170 PRO A N 1
ATOM 1252 C CA . PRO A 1 170 ? -15.608 9.194 7.752 1.00 88.50 170 PRO A CA 1
ATOM 1253 C C . PRO A 1 170 ? -17.070 8.923 7.375 1.00 88.50 170 PRO A C 1
ATOM 1255 O O . PRO A 1 170 ? -17.639 9.607 6.526 1.00 88.50 170 PRO A O 1
ATOM 1258 N N . GLY A 1 171 ? -17.688 7.932 8.023 1.00 86.62 171 GLY A N 1
ATOM 1259 C CA . GLY A 1 171 ? -19.097 7.578 7.811 1.00 86.62 171 GLY A CA 1
ATOM 1260 C C . GLY A 1 171 ? -19.419 6.865 6.490 1.00 86.62 171 GLY A C 1
ATOM 1261 O O . GLY A 1 171 ? -20.583 6.549 6.255 1.00 86.62 171 GLY A O 1
ATOM 1262 N N . ALA A 1 172 ? -18.430 6.561 5.646 1.00 89.31 172 ALA A N 1
ATOM 1263 C CA . ALA A 1 172 ? -18.666 5.975 4.325 1.00 89.31 172 ALA A CA 1
ATOM 1264 C C . ALA A 1 172 ? -18.939 4.456 4.337 1.00 89.31 172 ALA A C 1
ATOM 1266 O O . ALA A 1 172 ? -19.264 3.895 3.288 1.00 89.31 172 ALA A O 1
ATOM 1267 N N . ALA A 1 173 ? -18.823 3.764 5.480 1.00 92.19 173 ALA A N 1
ATOM 1268 C CA . ALA A 1 173 ? -18.932 2.304 5.526 1.00 92.19 173 ALA A CA 1
ATOM 1269 C C . ALA A 1 173 ? -19.684 1.726 6.734 1.00 92.19 173 ALA A C 1
ATOM 1271 O O . ALA A 1 173 ? -19.631 2.241 7.848 1.00 92.19 173 ALA A O 1
ATOM 1272 N N . THR A 1 174 ? -20.310 0.571 6.506 1.00 94.25 174 THR A N 1
ATOM 1273 C CA . THR A 1 174 ? -20.849 -0.355 7.517 1.00 94.25 174 THR A CA 1
ATOM 1274 C C . THR A 1 174 ? -20.355 -1.785 7.228 1.00 94.25 174 THR A C 1
ATOM 1276 O O . THR A 1 174 ? -19.627 -2.000 6.263 1.00 94.25 174 THR A O 1
ATOM 1279 N N . GLY A 1 175 ? -20.677 -2.778 8.069 1.00 93.69 175 GLY A N 1
ATOM 1280 C CA . GLY A 1 175 ? -20.281 -4.178 7.811 1.00 93.69 175 GLY A CA 1
ATOM 1281 C C . GLY A 1 175 ? -18.772 -4.447 7.916 1.00 93.69 175 GLY A C 1
ATOM 1282 O O . GLY A 1 175 ? -18.222 -5.294 7.213 1.00 93.69 175 GLY A O 1
ATOM 1283 N N . LEU A 1 176 ? -18.077 -3.708 8.788 1.00 93.75 176 LEU A N 1
ATOM 1284 C CA . LEU A 1 176 ? -16.612 -3.728 8.924 1.00 93.75 176 LEU A CA 1
ATOM 1285 C C . LEU A 1 176 ? -16.039 -5.095 9.338 1.00 93.75 176 LEU A C 1
ATOM 1287 O O . LEU A 1 176 ? -14.869 -5.376 9.083 1.00 93.75 176 LEU A O 1
ATOM 1291 N N . ASP A 1 177 ? -16.847 -5.977 9.929 1.00 94.69 177 ASP A N 1
ATOM 1292 C CA . ASP A 1 177 ? -16.440 -7.342 10.279 1.00 94.69 177 ASP A CA 1
ATOM 1293 C C . ASP A 1 177 ? -16.067 -8.185 9.048 1.00 94.69 177 ASP A C 1
ATOM 1295 O O . ASP A 1 177 ? -15.275 -9.126 9.150 1.00 94.69 177 ASP A O 1
ATOM 1299 N N . ALA A 1 178 ? -16.602 -7.838 7.872 1.00 95.88 178 ALA A N 1
ATOM 1300 C CA . ALA A 1 178 ? -16.262 -8.485 6.612 1.00 95.88 178 ALA A CA 1
ATOM 1301 C C . ALA A 1 178 ? -14.787 -8.314 6.245 1.00 95.88 178 ALA A C 1
ATOM 1303 O O . ALA A 1 178 ? -14.208 -9.213 5.632 1.00 95.88 178 ALA A O 1
ATOM 1304 N N . LEU A 1 179 ? -14.154 -7.222 6.687 1.00 96.38 179 LEU A N 1
ATOM 1305 C CA . LEU A 1 179 ? -12.755 -6.926 6.388 1.00 96.38 179 LEU A CA 1
ATOM 1306 C C . LEU A 1 179 ? -11.798 -7.949 7.006 1.00 96.38 179 LEU A C 1
ATOM 1308 O O . LEU A 1 179 ? -10.777 -8.275 6.409 1.00 96.38 179 LEU A O 1
ATOM 1312 N N . ALA A 1 180 ? -12.159 -8.548 8.146 1.00 94.56 180 ALA A N 1
ATOM 1313 C CA . ALA A 1 180 ? -11.390 -9.640 8.745 1.00 94.56 180 ALA A CA 1
ATOM 1314 C C . ALA A 1 180 ? -11.396 -10.924 7.891 1.00 94.56 180 ALA A C 1
ATOM 1316 O O . ALA A 1 180 ? -10.585 -11.821 8.116 1.00 94.56 180 ALA A O 1
ATOM 1317 N N . ARG A 1 181 ? -12.310 -11.021 6.916 1.00 95.62 181 ARG A N 1
ATOM 1318 C CA . ARG A 1 181 ? -12.436 -12.138 5.970 1.00 95.62 181 ARG A CA 1
ATOM 1319 C C . ARG A 1 181 ? -11.852 -11.809 4.592 1.00 95.62 181 ARG A C 1
ATOM 1321 O O . ARG A 1 181 ? -12.059 -12.589 3.667 1.00 95.62 181 ARG A O 1
ATOM 1328 N N . VAL A 1 182 ? -11.139 -10.692 4.433 1.00 97.56 182 VAL A N 1
ATOM 1329 C CA . VAL A 1 182 ? -10.424 -10.338 3.197 1.00 97.56 182 VAL A CA 1
ATOM 1330 C C . VAL A 1 182 ? -8.963 -10.785 3.335 1.00 97.56 182 VAL A C 1
ATOM 1332 O O . VAL A 1 182 ? -8.181 -10.111 4.000 1.00 97.56 182 VAL A O 1
ATOM 1335 N N . PRO A 1 183 ? -8.565 -11.930 2.752 1.00 94.50 183 PRO A N 1
ATOM 1336 C CA . PRO A 1 183 ? -7.276 -12.559 3.053 1.00 94.50 183 PRO A CA 1
ATOM 1337 C C . PRO A 1 183 ? -6.062 -11.741 2.599 1.00 94.50 183 PRO A C 1
ATOM 1339 O O . PRO A 1 183 ? -4.998 -11.864 3.198 1.00 94.50 183 PRO A O 1
ATOM 1342 N N . ALA A 1 184 ? -6.214 -10.932 1.549 1.00 95.75 184 ALA A N 1
ATOM 1343 C CA . ALA A 1 184 ? -5.139 -10.119 0.991 1.00 95.75 184 ALA A CA 1
ATOM 1344 C C . ALA A 1 184 ? -5.036 -8.722 1.626 1.00 95.75 184 ALA A C 1
ATOM 1346 O O . ALA A 1 184 ? -4.182 -7.951 1.208 1.00 95.75 184 ALA A O 1
ATOM 1347 N N . LEU A 1 185 ? -5.894 -8.368 2.594 1.00 97.38 185 LEU A N 1
ATOM 1348 C CA . LEU A 1 185 ? -5.958 -7.009 3.132 1.00 97.38 185 LEU A CA 1
ATOM 1349 C C . LEU A 1 185 ? -4.709 -6.677 3.962 1.00 97.38 185 LEU A C 1
ATOM 1351 O O . LEU A 1 185 ? -4.548 -7.175 5.076 1.00 97.38 185 LEU A O 1
ATOM 1355 N N . GLU A 1 186 ? -3.862 -5.803 3.424 1.00 95.19 186 GLU A N 1
ATOM 1356 C CA . GLU A 1 186 ? -2.586 -5.376 4.011 1.00 95.19 186 GLU A CA 1
ATOM 1357 C C . GLU A 1 186 ? -2.687 -3.990 4.659 1.00 95.19 186 GLU A C 1
ATOM 1359 O O . GLU A 1 186 ? -2.038 -3.731 5.675 1.00 95.19 186 GLU A O 1
ATOM 1364 N N . TYR A 1 187 ? -3.499 -3.102 4.079 1.00 96.12 187 TYR A N 1
ATOM 1365 C CA . TYR A 1 187 ? -3.660 -1.720 4.522 1.00 96.12 187 TYR A CA 1
ATOM 1366 C C . TYR A 1 187 ? -5.135 -1.332 4.600 1.00 96.12 187 TYR A C 1
ATOM 1368 O O . TYR A 1 187 ? -5.901 -1.504 3.650 1.00 96.12 187 TYR A O 1
ATOM 1376 N N . LEU A 1 188 ? -5.517 -0.774 5.743 1.00 97.38 188 LEU A N 1
ATOM 1377 C CA . LEU A 1 188 ? -6.813 -0.146 5.955 1.00 97.38 188 LEU A CA 1
ATOM 1378 C C . LEU A 1 188 ? -6.563 1.278 6.441 1.00 97.38 188 LEU A C 1
ATOM 1380 O O . LEU A 1 188 ? -5.767 1.476 7.358 1.00 97.38 188 LEU A O 1
ATOM 1384 N N . ALA A 1 189 ? -7.235 2.254 5.843 1.00 96.44 189 ALA A N 1
ATOM 1385 C CA . ALA A 1 189 ? -7.300 3.612 6.361 1.00 96.44 189 ALA A CA 1
ATOM 1386 C C . ALA A 1 189 ? -8.752 3.971 6.669 1.00 96.44 189 ALA A C 1
ATOM 1388 O O . ALA A 1 189 ? -9.628 3.779 5.829 1.00 96.44 189 ALA A O 1
ATOM 1389 N N . ALA A 1 190 ? -8.987 4.475 7.874 1.00 94.81 190 ALA A N 1
ATOM 1390 C CA . ALA A 1 190 ? -10.294 4.905 8.351 1.00 94.81 190 ALA A CA 1
ATOM 1391 C C . ALA A 1 190 ? -10.121 6.017 9.390 1.00 94.81 190 ALA A C 1
ATOM 1393 O O . ALA A 1 190 ? -9.004 6.286 9.837 1.00 94.81 190 ALA A O 1
ATOM 1394 N N . ASP A 1 191 ? -11.200 6.670 9.794 1.00 92.50 191 ASP A N 1
ATOM 1395 C CA . ASP A 1 191 ? -11.134 7.680 10.843 1.00 92.50 191 ASP A CA 1
ATOM 1396 C C . ASP A 1 191 ? -10.978 7.058 12.245 1.00 92.50 191 ASP A C 1
ATOM 1398 O O . ASP A 1 191 ? -11.090 5.846 12.459 1.00 92.50 191 ASP A O 1
ATOM 1402 N N . ALA A 1 192 ? -10.675 7.902 13.235 1.00 92.50 192 ALA A N 1
ATOM 1403 C CA . ALA A 1 192 ? -10.439 7.445 14.604 1.00 92.50 192 ALA A CA 1
ATOM 1404 C C . ALA A 1 192 ? -11.684 6.809 15.252 1.00 92.50 192 ALA A C 1
ATOM 1406 O O . ALA A 1 192 ? -11.546 5.951 16.126 1.00 92.50 192 ALA A O 1
ATOM 1407 N N . GLU A 1 193 ? -12.889 7.218 14.846 1.00 91.12 193 GLU A N 1
ATOM 1408 C CA . GLU A 1 193 ? -14.147 6.659 15.347 1.00 91.12 193 GLU A CA 1
ATOM 1409 C C . GLU A 1 193 ? -14.371 5.238 14.827 1.00 91.12 193 GLU A C 1
ATOM 1411 O O . GLU A 1 193 ? -14.585 4.321 15.624 1.00 91.12 193 GLU A O 1
ATOM 1416 N N . THR A 1 194 ? -14.210 5.031 13.520 1.00 93.19 194 THR A N 1
ATOM 1417 C CA . THR A 1 194 ? -14.292 3.717 12.877 1.00 93.19 194 THR A CA 1
ATOM 1418 C C . THR A 1 194 ? -13.274 2.756 13.478 1.00 93.19 194 THR A C 1
ATOM 1420 O O . THR A 1 194 ? -13.618 1.634 13.858 1.00 93.19 194 THR A O 1
ATOM 1423 N N . TRP A 1 195 ? -12.025 3.199 13.649 1.00 96.00 195 TRP A N 1
ATOM 1424 C CA . TRP A 1 195 ? -10.996 2.377 14.283 1.00 96.00 195 TRP A CA 1
ATOM 1425 C C . TRP A 1 195 ? -11.344 1.980 15.714 1.00 96.00 195 TRP A C 1
ATOM 1427 O O . TRP A 1 195 ? -11.143 0.824 16.094 1.00 96.00 195 TRP A O 1
ATOM 1437 N N . ARG A 1 196 ? -11.870 2.917 16.509 1.00 94.38 196 ARG A N 1
ATOM 1438 C CA . ARG A 1 196 ? -12.292 2.645 17.886 1.00 94.38 196 ARG A CA 1
ATOM 1439 C C . ARG A 1 196 ? -13.420 1.617 17.921 1.00 94.38 196 ARG A C 1
ATOM 1441 O O . ARG A 1 196 ? -13.304 0.638 18.649 1.00 94.38 196 ARG A O 1
ATOM 1448 N N . ALA A 1 197 ? -14.432 1.766 17.066 1.00 93.19 197 ALA A N 1
ATOM 1449 C CA . ALA A 1 197 ? -15.518 0.797 16.949 1.00 93.19 197 ALA A CA 1
ATOM 1450 C C . ALA A 1 197 ? -15.005 -0.611 16.586 1.00 93.19 197 ALA A C 1
ATOM 1452 O O . ALA A 1 197 ? -15.416 -1.600 17.194 1.00 93.19 197 ALA A O 1
ATOM 1453 N N . MET A 1 198 ? -14.058 -0.713 15.646 1.00 95.94 198 MET A N 1
ATOM 1454 C CA . MET A 1 198 ? -13.445 -1.996 15.282 1.00 95.94 198 MET A CA 1
ATOM 1455 C C . MET A 1 198 ? -12.603 -2.595 16.414 1.00 95.94 198 MET A C 1
ATOM 1457 O O . MET A 1 198 ? -12.591 -3.815 16.584 1.00 95.94 198 MET A O 1
ATOM 1461 N N . LEU A 1 199 ? -11.880 -1.773 17.179 1.00 96.38 199 LEU A N 1
ATOM 1462 C CA . LEU A 1 199 ? -11.117 -2.221 18.347 1.00 96.38 199 LEU A CA 1
ATOM 1463 C C . LEU A 1 199 ? -12.044 -2.758 19.440 1.00 96.38 199 LEU A C 1
ATOM 1465 O O . LEU A 1 199 ? -11.839 -3.884 19.894 1.00 96.38 199 LEU A O 1
ATOM 1469 N N . ASP A 1 200 ? -13.083 -2.001 19.795 1.00 95.19 200 ASP A N 1
ATOM 1470 C CA . ASP A 1 200 ? -14.052 -2.357 20.837 1.00 95.19 200 ASP A CA 1
ATOM 1471 C C . ASP A 1 200 ? -14.816 -3.643 20.488 1.00 95.19 200 ASP A C 1
ATOM 1473 O O . ASP A 1 200 ? -15.064 -4.487 21.350 1.00 95.19 200 ASP A O 1
ATOM 1477 N N . ALA A 1 201 ? -15.136 -3.837 19.205 1.00 94.75 201 ALA A N 1
ATOM 1478 C CA . ALA A 1 201 ? -15.784 -5.047 18.709 1.00 94.75 201 ALA A CA 1
ATOM 1479 C C . ALA A 1 201 ? -14.813 -6.224 18.471 1.00 94.75 201 ALA A C 1
ATOM 1481 O O . ALA A 1 201 ? -15.252 -7.323 18.129 1.00 94.75 201 ALA A O 1
ATOM 1482 N N . GLY A 1 202 ? -13.497 -6.021 18.606 1.00 94.31 202 GLY A N 1
ATOM 1483 C CA . GLY A 1 202 ? -12.485 -7.038 18.296 1.00 94.31 202 GLY A CA 1
ATOM 1484 C C . GLY A 1 202 ? -12.367 -7.376 16.801 1.00 94.31 202 GLY A C 1
ATOM 1485 O O . GLY A 1 202 ? -11.834 -8.425 16.447 1.00 94.31 202 GLY A O 1
ATOM 1486 N N . GLN A 1 203 ? -12.833 -6.492 15.920 1.00 94.00 203 GLN A N 1
ATOM 1487 C CA . GLN A 1 203 ? -13.000 -6.704 14.478 1.00 94.00 203 GLN A CA 1
ATOM 1488 C C . GLN A 1 203 ? -11.842 -6.186 13.617 1.00 94.00 203 GLN A C 1
ATOM 1490 O O . GLN A 1 203 ? -11.905 -6.284 12.394 1.00 94.00 203 GLN A O 1
ATOM 1495 N N . VAL A 1 204 ? -10.770 -5.653 14.214 1.00 96.12 204 VAL A N 1
ATOM 1496 C CA . VAL A 1 204 ? -9.585 -5.247 13.439 1.00 96.12 204 VAL A CA 1
ATOM 1497 C C . VAL A 1 204 ? -9.030 -6.458 12.661 1.00 96.12 204 VAL A C 1
ATOM 1499 O O . VAL A 1 204 ? -8.742 -7.484 13.294 1.00 96.12 204 VAL A O 1
ATOM 1502 N N . PRO A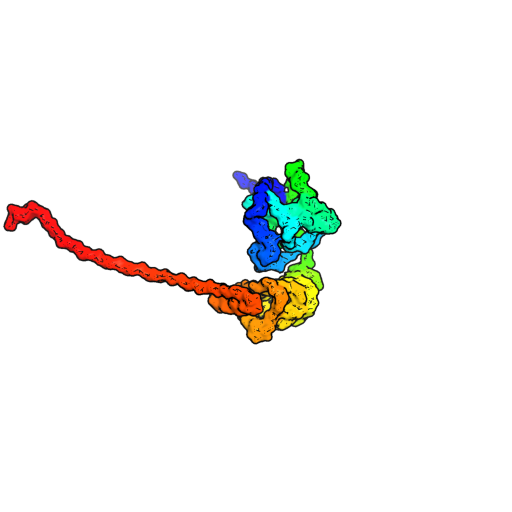 1 205 ? -8.853 -6.365 11.326 1.00 95.56 205 PRO A N 1
ATOM 1503 C CA . PRO A 1 205 ? -8.347 -7.467 10.520 1.00 95.56 205 PRO A CA 1
ATOM 1504 C C . PRO A 1 205 ? -6.929 -7.860 10.959 1.00 95.56 205 PRO A C 1
ATOM 1506 O O . PRO A 1 205 ? -6.056 -6.997 11.074 1.00 95.56 205 PRO A O 1
ATOM 1509 N N . PRO A 1 206 ? -6.664 -9.149 11.224 1.00 92.56 206 PRO A N 1
ATOM 1510 C CA . PRO A 1 206 ? -5.358 -9.594 11.709 1.00 92.56 206 PRO A CA 1
ATOM 1511 C C . PRO A 1 206 ? -4.272 -9.600 10.622 1.00 92.56 206 PRO A C 1
ATOM 1513 O O . PRO A 1 206 ? -3.096 -9.695 10.956 1.00 92.56 206 PRO A O 1
ATOM 1516 N N . SER A 1 207 ? -4.650 -9.514 9.343 1.00 92.62 207 SER A N 1
ATOM 1517 C CA . SER A 1 207 ? -3.736 -9.505 8.192 1.00 92.62 207 SER A CA 1
ATOM 1518 C C . SER A 1 207 ? -3.043 -8.161 7.962 1.00 92.62 207 SER A C 1
ATOM 1520 O O . SER A 1 207 ? -2.114 -8.096 7.160 1.00 92.62 207 SER A O 1
ATOM 1522 N N . LEU A 1 208 ? -3.476 -7.097 8.649 1.00 95.06 208 LEU A N 1
ATOM 1523 C CA . LEU A 1 208 ? -2.946 -5.758 8.419 1.00 95.06 208 LEU A CA 1
ATOM 1524 C C . LEU A 1 208 ? -1.446 -5.686 8.710 1.00 95.06 208 LEU A C 1
ATOM 1526 O O . LEU A 1 208 ? -0.966 -6.069 9.782 1.00 95.06 208 LEU A O 1
ATOM 1530 N N . LEU A 1 209 ? -0.731 -5.121 7.744 1.00 92.31 209 LEU A N 1
ATOM 1531 C CA . LEU A 1 209 ? 0.668 -4.726 7.848 1.00 92.31 209 LEU A CA 1
ATOM 1532 C C . LEU A 1 209 ? 0.790 -3.260 8.276 1.00 92.31 209 LEU A C 1
ATOM 1534 O O . LEU A 1 209 ? 1.742 -2.902 8.974 1.00 92.31 209 LEU A O 1
ATOM 1538 N N . ALA A 1 210 ? -0.198 -2.439 7.909 1.00 93.25 210 ALA A N 1
ATOM 1539 C CA . ALA A 1 210 ? -0.294 -1.041 8.293 1.00 93.25 210 ALA A CA 1
ATOM 1540 C C . ALA A 1 210 ? -1.749 -0.605 8.522 1.00 93.25 210 ALA A C 1
ATOM 1542 O O . ALA A 1 210 ? -2.692 -1.141 7.938 1.00 93.25 210 ALA A O 1
ATOM 1543 N N . ALA A 1 211 ? -1.908 0.411 9.367 1.00 95.06 211 ALA A N 1
ATOM 1544 C CA . ALA A 1 211 ? -3.169 1.089 9.632 1.00 95.06 211 ALA A CA 1
ATOM 1545 C C . ALA A 1 211 ? -2.979 2.590 9.390 1.00 95.06 211 ALA A C 1
ATOM 1547 O O . ALA A 1 211 ? -2.027 3.184 9.895 1.00 95.06 211 ALA A O 1
ATOM 1548 N N . GLY A 1 212 ? -3.865 3.184 8.597 1.00 94.44 212 GLY A N 1
ATOM 1549 C CA . GLY A 1 212 ? -3.879 4.609 8.283 1.00 94.44 212 GLY A CA 1
ATOM 1550 C C . GLY A 1 212 ? -5.043 5.328 8.949 1.00 94.44 212 GLY A C 1
ATOM 1551 O O . GLY A 1 212 ? -6.057 4.716 9.286 1.00 94.44 212 GLY A O 1
ATOM 1552 N N . PHE A 1 213 ? -4.913 6.643 9.093 1.00 93.50 213 PHE A N 1
ATOM 1553 C CA . PHE A 1 213 ? -5.996 7.497 9.563 1.00 93.50 213 PHE A CA 1
ATOM 1554 C C . PHE A 1 213 ? -6.437 8.430 8.445 1.00 93.50 213 PHE A C 1
ATOM 1556 O O . PHE A 1 213 ? -5.635 9.225 7.955 1.00 93.50 213 PHE A O 1
ATOM 1563 N N . THR A 1 214 ? -7.700 8.335 8.037 1.00 91.00 214 THR A N 1
ATOM 1564 C CA . THR A 1 214 ? -8.289 9.328 7.135 1.00 91.00 214 THR A CA 1
ATOM 1565 C C . THR A 1 214 ? -8.662 10.577 7.933 1.00 91.00 214 THR A C 1
ATOM 1567 O O . THR A 1 214 ? -9.166 10.440 9.053 1.00 91.00 214 THR A O 1
ATOM 1570 N N . PRO A 1 215 ? -8.457 11.790 7.392 1.00 79.19 215 PRO A N 1
ATOM 1571 C CA . PRO A 1 215 ? -8.859 13.013 8.073 1.00 79.19 215 PRO A CA 1
ATOM 1572 C C . PRO A 1 215 ? -10.368 13.030 8.343 1.00 79.19 215 PRO A C 1
ATOM 1574 O O . PRO A 1 215 ? -11.168 12.745 7.451 1.00 79.19 215 PRO A O 1
ATOM 1577 N N . SER A 1 216 ? -10.763 13.396 9.562 1.00 71.00 216 SER A N 1
ATOM 1578 C CA . SER A 1 216 ? -12.162 13.696 9.875 1.00 71.00 216 SER A CA 1
ATOM 1579 C C . SER A 1 216 ? -12.562 15.051 9.283 1.00 71.00 216 SER A C 1
ATOM 1581 O O . SER A 1 216 ? -11.746 15.971 9.201 1.00 71.00 216 SER A O 1
ATOM 1583 N N . HIS A 1 217 ? -13.834 15.214 8.915 1.00 64.88 217 HIS A N 1
ATOM 1584 C CA . HIS A 1 217 ? -14.377 16.526 8.562 1.00 64.88 217 HIS A CA 1
ATOM 1585 C C . HIS A 1 217 ? -14.523 17.369 9.844 1.00 64.88 217 HIS A C 1
ATOM 1587 O O . HIS A 1 217 ? -15.480 17.182 10.591 1.00 64.88 217 HIS A O 1
ATOM 1593 N N . GLY A 1 218 ? -13.578 18.275 10.125 1.00 68.31 218 GLY A N 1
ATOM 1594 C CA . GLY A 1 218 ? -13.639 19.173 11.287 1.00 68.31 218 GLY A CA 1
ATOM 1595 C C . GLY A 1 218 ? -12.304 19.369 12.008 1.00 68.31 218 GLY A C 1
ATOM 1596 O O . GLY A 1 218 ? -11.236 19.205 11.423 1.00 68.31 218 GLY A O 1
ATOM 1597 N N . GLU A 1 219 ? -12.376 19.763 13.281 1.00 71.75 219 GLU A N 1
ATOM 1598 C CA . GLU A 1 219 ? -11.201 19.899 14.147 1.00 71.75 219 GLU A CA 1
ATOM 1599 C C . GLU A 1 219 ? -10.561 18.525 14.396 1.00 71.75 219 GLU A C 1
ATOM 1601 O O . GLU A 1 219 ? -11.241 17.555 14.736 1.00 71.75 219 GLU A O 1
ATOM 1606 N N . VAL A 1 220 ? -9.245 18.436 14.196 1.00 75.62 220 VAL A N 1
ATOM 1607 C CA . VAL A 1 220 ? -8.493 17.187 14.349 1.00 75.62 220 VAL A CA 1
ATOM 1608 C C . VAL A 1 220 ? -8.217 16.943 15.832 1.00 75.62 220 VAL A C 1
ATOM 1610 O O . VAL A 1 220 ? -7.352 17.592 16.421 1.00 75.62 220 VAL A O 1
ATOM 1613 N N . ASP A 1 221 ? -8.905 15.968 16.431 1.00 85.75 221 ASP A N 1
ATOM 1614 C CA . ASP A 1 221 ? -8.560 15.440 17.757 1.00 85.75 221 ASP A CA 1
ATOM 1615 C C . ASP A 1 221 ? -7.311 14.546 17.671 1.00 85.75 221 ASP A C 1
ATOM 1617 O O . ASP A 1 221 ? -7.373 13.313 17.628 1.00 85.75 221 ASP A O 1
ATOM 1621 N N . LEU A 1 222 ? -6.146 15.193 17.625 1.00 86.94 222 LEU A N 1
ATOM 1622 C CA . LEU A 1 222 ? -4.861 14.514 17.492 1.00 86.94 222 LEU A CA 1
ATOM 1623 C C . LEU A 1 222 ? -4.563 13.599 18.690 1.00 86.94 222 LEU A C 1
ATOM 1625 O O . LEU A 1 222 ? -4.009 12.515 18.513 1.00 86.94 222 LEU A O 1
ATOM 1629 N N . LEU A 1 223 ? -4.939 14.001 19.908 1.00 89.62 223 LEU A N 1
ATOM 1630 C CA . LEU A 1 223 ? -4.703 13.192 21.108 1.00 89.62 223 LEU A CA 1
ATOM 1631 C C . LEU A 1 223 ? -5.579 11.936 21.109 1.00 89.62 223 LEU A C 1
ATOM 1633 O O . LEU A 1 223 ? -5.082 10.842 21.392 1.00 89.62 223 LEU A O 1
ATOM 1637 N N . GLY A 1 224 ? -6.853 12.065 20.734 1.00 90.75 224 GLY A N 1
ATOM 1638 C CA . GLY A 1 224 ? -7.747 10.926 20.554 1.00 90.75 224 GLY A CA 1
ATOM 1639 C C . GLY A 1 224 ? -7.271 9.980 19.454 1.00 90.75 224 GLY A C 1
ATOM 1640 O O . GLY A 1 224 ? -7.286 8.762 19.649 1.00 90.75 224 GLY A O 1
ATOM 1641 N N . GLN A 1 225 ? -6.777 10.514 18.335 1.00 92.50 225 GLN A N 1
ATOM 1642 C CA . GLN A 1 225 ? -6.182 9.716 17.261 1.00 92.50 225 GLN A CA 1
ATOM 1643 C C . GLN A 1 225 ? -4.934 8.955 17.736 1.00 92.50 225 GLN A C 1
ATOM 1645 O O . GLN A 1 225 ? -4.811 7.757 17.481 1.00 92.50 225 GLN A O 1
ATOM 1650 N N . ILE A 1 226 ? -4.036 9.607 18.482 1.00 94.44 226 ILE A N 1
ATOM 1651 C CA . ILE A 1 226 ? -2.840 8.964 19.050 1.00 94.44 226 ILE A CA 1
ATOM 1652 C C . ILE A 1 226 ? -3.222 7.852 20.035 1.00 94.44 226 ILE A C 1
ATOM 1654 O O . ILE A 1 226 ? -2.587 6.797 20.044 1.00 94.44 226 ILE A O 1
ATOM 1658 N N . ALA A 1 227 ? -4.273 8.033 20.839 1.00 94.94 227 ALA A N 1
ATOM 1659 C CA . ALA A 1 227 ? -4.759 6.988 21.741 1.00 94.94 227 ALA A CA 1
ATOM 1660 C C . ALA A 1 227 ? -5.245 5.738 20.978 1.00 94.94 227 ALA A C 1
ATOM 1662 O O . ALA A 1 227 ? -4.931 4.606 21.362 1.00 94.94 227 ALA A O 1
ATOM 1663 N N . VAL A 1 228 ? -5.955 5.933 19.862 1.00 96.62 228 VAL A N 1
ATOM 1664 C CA . VAL A 1 228 ? -6.384 4.840 18.975 1.00 96.62 228 VAL A CA 1
ATOM 1665 C C . VAL A 1 228 ? -5.178 4.171 18.312 1.00 96.62 228 VAL A C 1
ATOM 1667 O O . VAL A 1 228 ? -5.060 2.945 18.351 1.00 96.62 228 VAL A O 1
ATOM 1670 N N . ALA A 1 229 ? -4.236 4.956 17.785 1.00 96.62 229 ALA A N 1
ATOM 1671 C CA . ALA A 1 229 ? -3.000 4.441 17.199 1.00 96.62 229 ALA A CA 1
ATOM 1672 C C . ALA A 1 229 ? -2.203 3.595 18.207 1.00 96.62 229 ALA A C 1
ATOM 1674 O O . ALA A 1 229 ? -1.748 2.503 17.878 1.00 96.62 229 ALA A O 1
ATOM 1675 N N . ASN A 1 230 ? -2.098 4.039 19.461 1.00 97.62 230 ASN A N 1
ATOM 1676 C CA . ASN A 1 230 ? -1.434 3.290 20.529 1.00 97.62 230 ASN A CA 1
ATOM 1677 C C . ASN A 1 230 ? -2.135 1.974 20.878 1.00 97.62 230 ASN A C 1
ATOM 1679 O O . ASN A 1 230 ? -1.454 0.997 21.187 1.00 97.62 230 ASN A O 1
ATOM 1683 N N . SER A 1 231 ? -3.464 1.927 20.783 1.00 97.50 231 SER A N 1
ATOM 1684 C CA . SER A 1 231 ? -4.238 0.695 20.985 1.00 97.50 231 SER A CA 1
ATOM 1685 C C . SER A 1 231 ? -3.994 -0.315 19.856 1.00 97.50 231 SER A C 1
ATOM 1687 O O . SER A 1 231 ? -3.829 -1.509 20.107 1.00 97.50 231 SER A O 1
ATOM 1689 N N . LEU A 1 232 ? -3.890 0.163 18.609 1.00 96.81 232 LEU A N 1
ATOM 1690 C CA . LEU A 1 232 ? -3.472 -0.660 17.469 1.00 96.81 232 LEU A CA 1
ATOM 1691 C C . LEU A 1 232 ? -2.030 -1.159 17.650 1.00 96.81 232 LEU A C 1
ATOM 1693 O O . LEU A 1 232 ? -1.772 -2.350 17.519 1.00 96.81 232 LEU A O 1
ATOM 1697 N N . LEU A 1 233 ? -1.089 -0.283 18.011 1.00 96.12 233 LEU A N 1
ATOM 1698 C CA . LEU A 1 233 ? 0.312 -0.661 18.231 1.00 96.12 233 LEU A CA 1
ATOM 1699 C C . LEU A 1 233 ? 0.453 -1.727 19.323 1.00 96.12 233 LEU A C 1
ATOM 1701 O O . LEU A 1 233 ? 1.166 -2.709 19.126 1.00 96.12 233 LEU A O 1
ATOM 1705 N N . GLU A 1 234 ? -0.270 -1.583 20.434 1.00 95.94 234 GLU A N 1
ATOM 1706 C CA . GLU A 1 234 ? -0.281 -2.559 21.525 1.00 95.94 234 GLU A CA 1
ATOM 1707 C C . GLU A 1 234 ? -0.769 -3.938 21.073 1.00 95.94 234 GLU A C 1
ATOM 1709 O O . GLU A 1 234 ? -0.142 -4.945 21.406 1.00 95.94 234 GLU A O 1
ATOM 1714 N N . ARG A 1 235 ? -1.820 -4.000 20.246 1.00 94.69 235 ARG A N 1
ATOM 1715 C CA . ARG A 1 235 ? -2.321 -5.263 19.681 1.00 94.69 235 ARG A CA 1
ATOM 1716 C C . ARG A 1 235 ? -1.268 -5.997 18.843 1.00 94.69 235 ARG A C 1
ATOM 1718 O O . ARG A 1 235 ? -1.261 -7.225 18.826 1.00 94.69 235 ARG A O 1
ATOM 1725 N N . TRP A 1 236 ? -0.372 -5.266 18.184 1.00 94.19 236 TRP A N 1
ATOM 1726 C CA . TRP A 1 236 ? 0.754 -5.830 17.430 1.00 94.19 236 TRP A CA 1
ATOM 1727 C C . TRP A 1 236 ? 2.060 -5.916 18.238 1.00 94.19 236 TRP A C 1
ATOM 1729 O O . TRP A 1 236 ? 3.109 -6.220 17.669 1.00 94.19 236 TRP A O 1
ATOM 1739 N N . GLY A 1 237 ? 2.029 -5.651 19.549 1.00 95.06 237 GLY A N 1
ATOM 1740 C CA . GLY A 1 237 ? 3.215 -5.682 20.409 1.00 95.06 237 GLY A CA 1
ATOM 1741 C C . GLY A 1 237 ? 4.280 -4.646 20.030 1.00 95.06 237 GLY A C 1
ATOM 1742 O O . GLY A 1 237 ? 5.467 -4.867 20.271 1.00 95.06 237 GLY A O 1
ATOM 1743 N N . ARG A 1 238 ? 3.880 -3.536 19.399 1.00 94.50 238 ARG A N 1
ATOM 1744 C CA . ARG A 1 238 ? 4.775 -2.464 18.949 1.00 94.50 238 ARG A CA 1
ATOM 1745 C C . ARG A 1 238 ? 4.891 -1.346 19.994 1.00 94.50 238 ARG A C 1
ATOM 1747 O O . ARG A 1 238 ? 3.966 -1.146 20.785 1.00 94.50 238 ARG A O 1
ATOM 1754 N N . PRO A 1 239 ? 6.008 -0.592 20.009 1.00 96.44 239 PRO A N 1
ATOM 1755 C CA . PRO A 1 239 ? 6.164 0.561 20.890 1.00 96.44 239 PRO A CA 1
ATOM 1756 C C . PRO A 1 239 ? 5.062 1.599 20.667 1.00 96.44 239 PRO A C 1
ATOM 1758 O O . PRO A 1 239 ? 4.690 1.873 19.528 1.00 96.44 239 PRO A O 1
ATOM 1761 N N . ARG A 1 240 ? 4.576 2.196 21.757 1.00 96.25 240 ARG A N 1
ATOM 1762 C CA . ARG A 1 240 ? 3.589 3.280 21.720 1.00 96.25 240 ARG A CA 1
ATOM 1763 C C . ARG A 1 240 ? 4.236 4.600 21.293 1.00 96.25 240 ARG A C 1
ATOM 1765 O O . ARG A 1 240 ? 5.382 4.883 21.638 1.00 96.25 240 ARG A O 1
ATOM 1772 N N . ILE A 1 241 ? 3.460 5.431 20.611 1.00 94.88 241 ILE A N 1
ATOM 1773 C CA . ILE A 1 241 ? 3.749 6.837 20.343 1.00 94.88 241 ILE A CA 1
ATOM 1774 C C . ILE A 1 241 ? 3.708 7.599 21.672 1.00 94.88 241 ILE A C 1
ATOM 1776 O O . ILE A 1 241 ? 2.712 7.550 22.401 1.00 94.88 241 ILE A O 1
ATOM 1780 N N . VAL A 1 242 ? 4.798 8.304 21.974 1.00 92.31 242 VAL A N 1
ATOM 1781 C CA . VAL A 1 242 ? 4.934 9.161 23.157 1.00 92.31 242 VAL A CA 1
ATOM 1782 C C . VAL A 1 242 ? 4.611 10.597 22.765 1.00 92.31 242 VAL A C 1
ATOM 1784 O O . VAL A 1 242 ? 5.162 11.115 21.796 1.00 92.31 242 VAL A O 1
ATOM 1787 N N . VAL A 1 243 ? 3.733 11.239 23.533 1.00 90.06 243 VAL A N 1
ATOM 1788 C CA . VAL A 1 243 ? 3.387 12.652 23.357 1.00 90.06 243 VAL A CA 1
ATOM 1789 C C . VAL A 1 243 ? 4.160 13.478 24.372 1.00 90.06 243 VAL A C 1
ATOM 1791 O O . VAL A 1 243 ? 4.106 13.200 25.570 1.00 90.06 243 VAL A O 1
ATOM 1794 N N . THR A 1 244 ? 4.860 14.500 23.888 1.00 89.19 244 THR A N 1
ATOM 1795 C CA . THR A 1 244 ? 5.558 15.476 24.727 1.00 89.19 244 THR A CA 1
ATOM 1796 C C . THR A 1 244 ? 4.866 16.819 24.575 1.00 89.19 244 THR A C 1
ATOM 1798 O O . THR A 1 244 ? 4.894 17.411 23.497 1.00 89.19 244 THR A O 1
ATOM 1801 N N . GLU A 1 245 ? 4.255 17.312 25.649 1.00 83.50 245 GLU A N 1
ATOM 1802 C CA . GLU A 1 245 ? 3.688 18.658 25.664 1.00 83.50 245 GLU A CA 1
ATOM 1803 C C . GLU A 1 245 ? 4.809 19.696 25.773 1.00 83.50 245 GLU A C 1
ATOM 1805 O O . GLU A 1 245 ? 5.617 19.681 26.704 1.00 83.50 245 GLU A O 1
ATOM 1810 N N . LEU A 1 246 ? 4.859 20.609 24.804 1.00 84.38 246 LEU A N 1
ATOM 1811 C CA . LEU A 1 246 ? 5.761 21.754 24.828 1.00 84.38 246 LEU A CA 1
ATOM 1812 C C . LEU A 1 246 ? 5.007 22.957 25.394 1.00 84.38 246 LEU A C 1
ATOM 1814 O O . LEU A 1 246 ? 4.149 23.529 24.727 1.00 84.38 246 LEU A O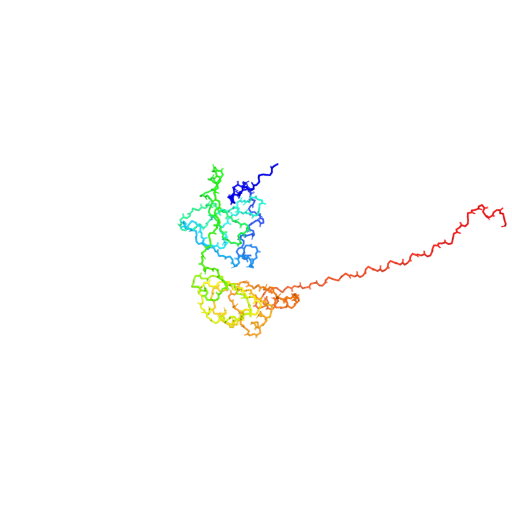 1
ATOM 1818 N N . SER A 1 247 ? 5.339 23.368 26.617 1.00 80.50 247 SER A N 1
ATOM 1819 C CA . SER A 1 247 ? 4.858 24.633 27.176 1.00 80.50 247 SER A CA 1
ATOM 1820 C C . SER A 1 247 ? 5.902 25.726 26.974 1.00 80.50 247 SER A C 1
ATOM 1822 O O . SER A 1 247 ? 7.049 25.575 27.404 1.00 80.50 247 SER A O 1
ATOM 1824 N N . THR A 1 248 ? 5.516 26.865 26.408 1.00 79.12 248 THR A N 1
ATOM 1825 C CA . THR A 1 248 ? 6.318 28.083 26.541 1.00 79.12 248 THR A CA 1
ATOM 1826 C C . THR A 1 248 ? 6.110 28.629 27.950 1.00 79.12 248 THR A C 1
ATOM 1828 O O . THR A 1 248 ? 5.018 29.100 28.271 1.00 79.12 248 THR A O 1
ATOM 1831 N N . ALA A 1 249 ? 7.127 28.561 28.810 1.00 72.81 249 ALA A N 1
ATOM 1832 C CA . ALA A 1 249 ? 7.087 29.325 30.052 1.00 72.81 249 ALA A CA 1
ATOM 1833 C C . ALA A 1 249 ? 6.976 30.821 29.696 1.00 72.81 249 ALA A C 1
ATOM 1835 O O . ALA A 1 249 ? 7.660 31.260 28.764 1.00 72.81 249 ALA A O 1
ATOM 1836 N N . PRO A 1 250 ? 6.139 31.614 30.391 1.00 67.50 250 PRO A N 1
ATOM 1837 C CA . PRO A 1 250 ? 6.188 33.058 30.231 1.00 67.50 250 PRO A CA 1
ATOM 1838 C C . PRO A 1 250 ? 7.609 33.528 30.553 1.00 67.50 250 PRO A C 1
ATOM 1840 O O . PRO A 1 250 ? 8.188 33.124 31.566 1.00 67.50 250 PRO A O 1
ATOM 1843 N N . VAL A 1 251 ? 8.184 34.355 29.677 1.00 69.50 251 VAL A N 1
ATOM 1844 C CA . VAL A 1 251 ? 9.405 35.098 30.005 1.00 69.50 251 VAL A CA 1
ATOM 1845 C C . VAL A 1 251 ? 9.083 35.877 31.285 1.00 69.50 251 VAL A C 1
ATOM 1847 O O . VAL A 1 251 ? 8.075 36.584 31.286 1.00 69.50 251 VAL A O 1
ATOM 1850 N N . PRO A 1 252 ? 9.834 35.709 32.390 1.00 69.56 252 PRO A N 1
ATOM 1851 C CA . PRO A 1 252 ? 9.560 36.470 33.600 1.00 69.56 252 PRO A CA 1
ATOM 1852 C C . PRO A 1 252 ? 9.609 37.958 33.253 1.00 69.56 252 PRO A C 1
ATOM 1854 O O . PRO A 1 252 ? 10.554 38.383 32.585 1.00 69.56 252 PRO A O 1
ATOM 1857 N N . ASP A 1 253 ? 8.590 38.713 33.679 1.00 68.31 253 ASP A N 1
ATOM 1858 C CA . ASP A 1 253 ? 8.553 40.167 33.523 1.00 68.31 253 ASP A CA 1
ATOM 1859 C C . ASP A 1 253 ? 9.911 40.733 33.943 1.00 68.31 253 ASP A C 1
ATOM 1861 O O . ASP A 1 253 ? 10.373 40.513 35.070 1.00 68.31 253 ASP A O 1
ATOM 1865 N N . GLU A 1 254 ? 10.579 41.415 33.013 1.00 61.09 254 GLU A N 1
ATOM 1866 C CA . GLU A 1 254 ? 11.828 42.102 33.300 1.00 61.09 254 GLU A CA 1
ATOM 1867 C C . GLU A 1 254 ? 11.566 43.045 34.486 1.00 61.09 254 GLU A C 1
ATOM 1869 O O . GLU A 1 254 ? 10.608 43.828 34.440 1.00 61.09 254 GLU A O 1
ATOM 1874 N N . PRO A 1 255 ? 12.333 42.952 35.591 1.00 67.44 255 PRO A N 1
ATOM 1875 C CA . PRO A 1 255 ? 12.084 43.789 36.751 1.00 67.44 255 PRO A CA 1
ATOM 1876 C C . PRO A 1 255 ? 12.131 45.248 36.307 1.00 67.44 255 PRO A C 1
ATOM 1878 O O . PRO A 1 255 ? 13.100 45.674 35.676 1.00 67.44 255 PRO A O 1
ATOM 1881 N N . ALA A 1 256 ? 11.068 45.996 36.628 1.00 65.56 256 ALA A N 1
ATOM 1882 C CA . ALA A 1 256 ? 10.951 47.404 36.279 1.00 65.56 256 ALA A CA 1
ATOM 1883 C C . ALA A 1 256 ? 12.279 48.128 36.573 1.00 65.56 256 ALA A C 1
ATOM 1885 O O . ALA A 1 256 ? 12.839 47.938 37.662 1.00 65.56 256 ALA A O 1
ATOM 1886 N N . PRO A 1 257 ? 12.807 48.927 35.628 1.00 69.50 257 PRO A N 1
ATOM 1887 C CA . PRO A 1 257 ? 14.113 49.548 35.784 1.00 69.50 257 PRO A CA 1
ATOM 1888 C C . PRO A 1 257 ? 14.156 50.340 37.090 1.00 69.50 257 PRO A C 1
ATOM 1890 O O . PRO A 1 257 ? 13.234 51.099 37.403 1.00 69.50 257 PRO A O 1
ATOM 1893 N N . ALA A 1 258 ? 15.227 50.140 37.864 1.00 71.31 258 ALA A N 1
ATOM 1894 C CA . ALA A 1 258 ? 15.430 50.836 39.128 1.00 71.31 258 ALA A CA 1
ATOM 1895 C C . ALA A 1 258 ? 15.256 52.355 38.927 1.00 71.31 258 ALA A C 1
ATOM 1897 O O . ALA A 1 258 ? 15.729 52.889 37.916 1.00 71.31 258 ALA A O 1
ATOM 1898 N N . PRO A 1 259 ? 14.591 53.067 39.859 1.00 69.88 259 PRO A N 1
ATOM 1899 C CA . PRO A 1 259 ? 14.353 54.495 39.712 1.00 69.88 259 PRO A CA 1
ATOM 1900 C C . PRO A 1 259 ? 15.681 55.218 39.488 1.00 69.88 259 PRO A C 1
ATOM 1902 O O . PRO A 1 259 ? 16.653 54.997 40.217 1.00 69.88 259 PRO A O 1
ATOM 1905 N N . ALA A 1 260 ? 15.719 56.064 38.456 1.00 70.25 260 ALA A N 1
ATOM 1906 C CA . ALA A 1 260 ? 16.913 56.810 38.093 1.00 70.25 260 ALA A CA 1
ATOM 1907 C C . ALA A 1 260 ? 17.457 57.560 39.325 1.00 70.25 260 ALA A C 1
ATOM 1909 O O . ALA A 1 260 ? 16.679 58.208 40.037 1.00 70.25 260 ALA A O 1
ATOM 1910 N N . PRO A 1 261 ? 18.772 57.490 39.605 1.00 68.44 261 PRO A N 1
ATOM 1911 C CA . PRO A 1 261 ? 19.348 58.220 40.722 1.00 68.44 261 PRO A CA 1
ATOM 1912 C C . PRO A 1 261 ? 19.070 59.721 40.545 1.00 68.44 261 PRO A C 1
ATOM 1914 O O . PRO A 1 261 ? 19.119 60.220 39.415 1.00 68.44 261 PRO A O 1
ATOM 1917 N N . PRO A 1 262 ? 18.787 60.462 41.633 1.00 67.50 262 PRO A N 1
ATOM 1918 C CA . PRO A 1 262 ? 18.465 61.878 41.541 1.00 67.50 262 PRO A CA 1
ATOM 1919 C C . PRO A 1 262 ? 19.576 62.623 40.799 1.00 67.50 262 PRO A C 1
ATOM 1921 O O . PRO A 1 262 ? 20.766 62.413 41.060 1.00 67.50 262 PRO A O 1
ATOM 1924 N N . ALA A 1 263 ? 19.172 63.482 39.859 1.00 66.56 263 ALA A N 1
ATOM 1925 C CA . ALA A 1 263 ? 20.079 64.242 39.013 1.00 66.56 263 ALA A CA 1
ATOM 1926 C C . ALA A 1 263 ? 21.137 64.952 39.871 1.00 66.56 263 ALA A C 1
ATOM 1928 O O . ALA A 1 263 ? 20.832 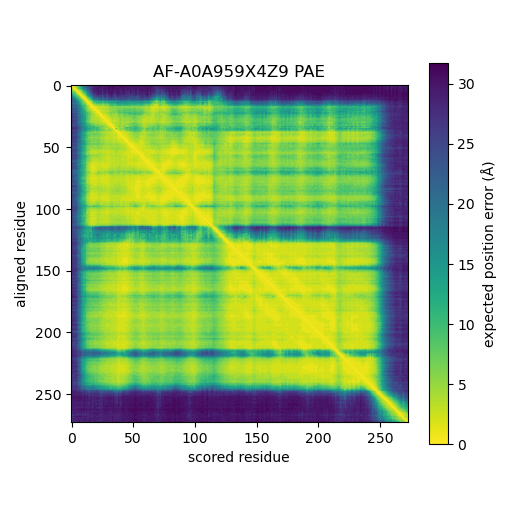65.835 40.677 1.00 66.56 263 ALA A O 1
ATOM 1929 N N . ARG A 1 264 ? 22.405 64.560 39.702 1.00 63.19 264 ARG A N 1
ATOM 1930 C CA . ARG A 1 264 ? 23.527 65.263 40.324 1.00 63.19 264 ARG A CA 1
ATOM 1931 C C . ARG A 1 264 ? 23.605 66.648 39.691 1.00 63.19 264 ARG A C 1
ATOM 1933 O O . ARG A 1 264 ? 23.989 66.774 38.531 1.00 63.19 264 ARG A O 1
ATOM 1940 N N . LEU A 1 265 ? 23.241 67.681 40.451 1.00 65.56 265 LEU A N 1
ATOM 1941 C CA . LEU A 1 265 ? 23.452 69.066 40.038 1.00 65.56 265 LEU A CA 1
ATOM 1942 C C . LEU A 1 265 ? 24.932 69.261 39.669 1.00 65.56 265 LEU A C 1
ATOM 1944 O O . LEU A 1 265 ? 25.806 68.855 40.447 1.00 65.56 265 LEU A O 1
ATOM 1948 N N . PRO A 1 266 ? 25.230 69.858 38.504 1.00 63.72 266 PRO A N 1
ATOM 1949 C CA . PRO A 1 266 ? 26.601 70.061 38.078 1.00 63.72 266 PRO A CA 1
ATOM 1950 C C . PRO A 1 266 ? 27.342 70.977 39.061 1.00 63.72 266 PRO A C 1
ATOM 1952 O O . PRO A 1 266 ? 26.775 71.909 39.635 1.00 63.72 266 PRO A O 1
ATOM 1955 N N . TRP A 1 267 ? 28.624 70.672 39.266 1.00 56.44 267 TRP A N 1
ATOM 1956 C CA . TRP A 1 267 ? 29.489 71.206 40.325 1.00 56.44 267 TRP A CA 1
ATOM 1957 C C . TRP A 1 267 ? 29.530 72.741 40.416 1.00 56.44 267 TRP A C 1
ATOM 1959 O O . TRP A 1 267 ? 29.702 73.282 41.504 1.00 56.44 267 TRP A O 1
ATOM 1969 N N . TRP A 1 268 ? 29.298 73.452 39.312 1.00 54.62 268 TRP A N 1
ATOM 1970 C CA . TRP A 1 268 ? 29.289 74.915 39.272 1.00 54.62 268 TRP A CA 1
ATOM 1971 C C . TRP A 1 268 ? 28.100 75.552 40.016 1.00 54.62 268 TRP A C 1
ATOM 1973 O O . TRP A 1 268 ? 28.172 76.725 40.368 1.00 54.62 268 TRP A O 1
ATOM 1983 N N . ARG A 1 269 ? 27.039 74.795 40.344 1.00 55.34 269 ARG A N 1
ATOM 1984 C CA . ARG A 1 269 ? 25.946 75.262 41.223 1.00 55.34 269 ARG A CA 1
ATOM 1985 C C . ARG A 1 269 ? 26.233 75.116 42.726 1.00 55.34 269 ARG A C 1
ATOM 1987 O O . ARG A 1 269 ? 25.408 75.551 43.517 1.00 55.34 269 ARG A O 1
ATOM 1994 N N . ARG A 1 270 ? 27.378 74.547 43.137 1.00 58.12 270 ARG A N 1
ATOM 1995 C CA . ARG A 1 270 ? 27.815 74.481 44.553 1.00 58.12 270 ARG A CA 1
ATOM 1996 C C . ARG A 1 270 ? 28.731 75.638 44.981 1.00 58.12 270 ARG A C 1
ATOM 1998 O O . ARG A 1 270 ? 29.209 75.636 46.106 1.00 58.12 270 ARG A O 1
ATOM 2005 N N . LEU A 1 271 ? 29.005 76.601 44.097 1.00 55.88 271 LEU A N 1
ATOM 2006 C CA . LEU A 1 271 ? 29.914 77.728 44.364 1.00 55.88 271 LEU A CA 1
ATOM 2007 C C . LEU A 1 271 ? 29.207 79.092 44.458 1.00 55.88 271 LEU A C 1
ATOM 2009 O O . LEU A 1 271 ? 29.876 80.118 44.498 1.00 55.88 271 LEU A O 1
ATOM 2013 N N . LEU A 1 272 ? 27.870 79.121 44.518 1.00 54.38 272 LEU A N 1
ATOM 2014 C CA . LEU A 1 272 ? 27.080 80.354 44.663 1.00 54.38 272 LEU A CA 1
ATOM 2015 C C . LEU A 1 272 ? 25.916 80.202 45.664 1.00 54.38 272 LEU A C 1
ATOM 2017 O O . LEU A 1 272 ? 24.791 80.611 45.377 1.00 54.38 272 LEU A O 1
ATOM 2021 N N . GLY A 1 273 ? 26.194 79.621 46.835 1.00 44.75 273 GLY A N 1
ATOM 2022 C CA . GLY A 1 273 ? 25.256 79.533 47.962 1.00 44.75 273 GLY A CA 1
ATOM 2023 C C . GLY A 1 273 ? 25.672 78.503 48.992 1.00 44.75 273 GLY A C 1
ATOM 2024 O O . GLY A 1 273 ? 25.551 77.303 48.664 1.00 44.75 273 GLY A O 1
#

Sequence (273 aa):
VLATGEEVDDAEVFYGLRIAPLDSDAARYLDPVARYLDWSFGATEVVAPDPAGRVQALAVSSAWVVIGDDWGGNLYVADLAPGPTGTYGQVLFVDHETSAGASWVAPSLTELLAGRPVEVGRPGTVPGMSVHRLDDVTPSTEVLRLGGAEAVDLGPLAGHPRLRTIVVEPGAATGLDALARVPALEYLAADAETWRAMLDAGQVPPSLLAAGFTPSHGEVDLLGQIAVANSLLERWGRPRIVVTELSTAPVPDEPAPAPAPPARLPWWRRLLG

Radius of gyration: 29.24 Å; Cα contacts (8 Å, |Δi|>4): 488; chains: 1; bounding box: 54×94×78 Å

pLDDT: mean 83.73, std 15.05, range [30.78, 97.88]

Mean predicted aligned error: 10.96 Å

Solvent-accessible surface area (backbone atoms only — not comparable to full-atom values): 15882 Å² total; per-residue (Å²): 136,90,79,77,87,73,85,76,73,87,70,54,69,70,86,59,72,48,75,47,60,88,85,42,72,69,52,53,50,38,30,71,89,42,30,29,84,39,56,87,53,22,52,63,52,69,49,33,68,42,92,78,32,34,45,60,61,36,56,58,47,88,47,50,43,60,48,20,30,59,86,78,67,29,36,34,24,33,27,67,65,45,18,94,66,34,46,78,41,15,26,29,37,31,51,62,91,45,51,40,31,60,21,77,62,32,71,24,64,68,53,52,74,74,47,75,74,54,77,61,56,75,68,52,74,54,89,44,29,59,35,62,48,79,90,59,63,47,83,72,18,31,24,40,42,36,61,62,92,63,61,41,72,40,52,82,49,44,60,36,77,41,36,25,23,41,37,34,36,62,70,17,61,41,49,62,62,22,53,53,43,20,80,41,29,32,36,44,26,30,20,61,64,61,51,46,54,28,56,77,70,69,34,62,44,85,60,48,78,46,79,46,75,37,79,64,96,68,87,81,59,60,68,63,38,49,53,49,51,32,53,54,26,50,77,71,74,43,83,62,86,81,86,79,88,83,76,82,75,77,77,74,78,76,75,76,77,75,80,75,76,79,82,77,75,6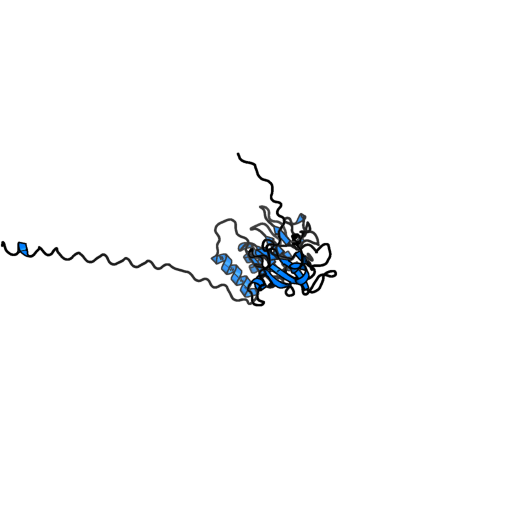2,75,80,71,68,77,79,116

Nearest PDB structures (foldseek):
  8aj2-assembly2_B  TM=6.963E-01  e=1.645E-04  Saccharomyces cerevisiae
  6qbn-assembly1_B  TM=7.443E-01  e=3.718E-04  Saccharomyces cerevisiae S288C
  6qbr-assembly1_B  TM=6.654E-01  e=3.279E-04  Saccharomyces cerevisiae
  6qbr-assembly1_A  TM=6.684E-01  e=3.958E-04  Saccharomyces cerevisiae
  6qbq-assembly1_A  TM=6.756E-01  e=8.403E-04  Saccharomyces cerevisiae

Foldseek 3Di:
DDDDDDPPPPQPACLDWDFDDQPDPLCVCQPVLCLRPHCVANQQDFFDQDPQQFADRWQHDPQWGFGGDNVPSKTKTQHCPTGPRHAHRFIWIDDPVHSGDTFGWGNHPVCVVVDGGDRGDDGDDDPLLAEADPVSHDLNHQHYEYDDDAADECQVQQQRARHQEYEYEPRNYDNLLSVLRNQNHAEYEEALVVLVVCLVVVRPRPNYSDYHYDDHDDDDPVVSSLVSVQSVCVVVVHDGDDDDDDDDDPPPPDPDPDPDDPDDDPPVVVPPD

Secondary structure (DSSP, 8-state):
-----------------EEPPTT-GGGGGG-TTTTTT-HHHHTT---PPPTTS-S---S--TTEEEEEE-SSS-EEEEESS--TT--TTEEEEE-SSSSS--EEEES-HHHHHHSPPP--PPPPPPTTSEESSGGG--TT--EEEE-SSSPEE-GGGTT-SS--EEEE-TT-EE-GGGGGG-TT--EEEE-HHHHHHHHHTT---TT-SEEEEPPPSSS--HHHHHHHHHHHHHHTTPPPPPP-----PPPP----PPPPPP----GGGGS--